Protein 4KW2 (pdb70)

CATH classification: 3.20.20.150

Foldseek 3Di:
DLAAEEAELVQVLVDAVVSLVLRLLLPAEYAYEWQGHHDPVDDGPDIGDLPDDLVVLVVLLVVNVVSRYQDAEYDDAEDDDLVRLLSVLVSCLSNPHQEYEYEYDLVCVVSNLVSCVVSPAYAYEYPVVVLVCQCVSCPPGDLSAHAFEQDDPDDPPPGSLVSCPPVLSRHAEYEAEADWQLDDPDYDDPDSRLLVVLVSCVVSSPHHYYYYHHNCVVDPSVRVSNSVCNVPVVD

Solvent-accessible surface area: 11954 Å² total

Organism: Parabacteroides distasonis (strain ATCC 8503 / DSM 20701 / CIP 104284 / JCM 5825 / NCTC 11152) (NCBI:txid435591)

Sequence (235 aa):
ADDWKVGIQTWTFHNNLTLETLDKTQQLGGYAEAFFFQELGAPFPKETYYLNYDLSDDNCALLRHEFKIRGIKPIAFGVASYGTNEEWDKFFAFAHKIGAHIVTVEPELNQLDYIESSLAKKYDEVAIHNHPASAEVVEKALKGRSPLGVCADIGHWKRVGEDPLKNLQKLSGRIKVAHLKDLTDKEDATWGTGILPVKAFVNELKRRQHFNGLISIEYDDFKSDIQEIRNSLEFLQKCS

InterPro domains:
  IPR013022 Xylose isomerase-like, TIM barrel domain [PF01261] (135-269)
  IPR036237 Xylose isomerase-like superfamily [SSF51658] (25-269)
  IPR050312 IolE/XylA/MocC-like [PTHR12110] (27-267)

Secondary structure (DSSP, 8-state):
--SEEEEEGGGGTTS---HHHHHHHH--EEEEPTT-B--TTSPTT-B-STT--HHHHHHHHHHHHTTT-EEEEEEEE--SSHHHHHHHHHHHHHHT-SEEEE---GGGHHHHHHHHHHH--EEE-----HHHHHHHHHTTS----EEEEE-SS--TT--TTGGGGGGTTTEEEEEE-S------SS---SS-HHHHHHHHHHHTT--SEEEE---TTT--HHHHHHHHHHHHHT-

Radius of gyration: 17.64 Å; Cα contacts (8 Å, |Δi|>4): 403; chains: 1; bounding box: 43×44×40 Å

B-factor: mean 46.6, std 20.17, range [22.03, 139.88]

Nearest PDB structures (foldseek):
  4kw2-assembly1_A  TM=1.004E+00  e=1.513E-48  Parabacteroides distasonis ATCC 8503
  3p6l-assembly1_A  TM=8.562E-01  e=9.127E-21  Parabacteroides distasonis ATCC 8503
  3lmz-assembly1_A-2  TM=7.661E-01  e=1.824E-14  Parabacteroides distasonis ATCC 8503
  3vav-assembly1_I  TM=4.091E-01  e=9.489E-03  Burkholderia thailandensis E264
  3vav-assembly1_C  TM=4.200E-01  e=4.510E-02  Burkholderia thailandensis E264

Structure (mmCIF, N/CA/C/O backbone):
data_4KW2
#
_entry.id   4KW2
#
_cell.length_a   200.095
_cell.length_b   200.095
_cell.length_c   200.095
_cell.angle_alpha   90.000
_cell.angle_beta   90.000
_cell.angle_gamma   90.000
#
_symmetry.space_group_name_H-M   'F 4 3 2'
#
loop_
_entity.id
_entity.type
_entity.pdbx_description
1 polymer 'Uncharacterized protein'
2 non-polymer 'SULFATE ION'
3 non-polymer 1,2-ETHANEDIOL
4 water water
#
loop_
_atom_site.group_PDB
_atom_site.id
_atom_site.type_symbol
_atom_site.label_atom_id
_atom_site.label_alt_id
_atom_site.label_comp_id
_atom_site.label_asym_id
_atom_site.label_entity_id
_atom_site.label_seq_id
_atom_site.pdbx_PDB_ins_code
_atom_site.Cartn_x
_atom_site.Cartn_y
_atom_site.Cartn_z
_atom_site.occupancy
_atom_site.B_iso_or_equiv
_atom_site.auth_seq_id
_atom_site.auth_comp_id
_atom_site.auth_asym_id
_atom_site.auth_atom_id
_atom_site.pdbx_PDB_model_num
ATOM 1 N N . ALA A 1 20 ? 89.930 30.896 43.597 1.00 86.17 26 ALA A N 1
ATOM 2 C CA . ALA A 1 20 ? 91.387 30.566 43.553 1.00 89.44 26 ALA A CA 1
ATOM 3 C C . ALA A 1 20 ? 91.800 29.600 44.673 1.00 83.01 26 ALA A C 1
ATOM 4 O O . ALA A 1 20 ? 91.964 28.405 44.418 1.00 85.88 26 ALA A O 1
ATOM 6 N N . ASP A 1 21 ? 91.945 30.102 45.902 1.00 71.40 27 ASP A N 1
ATOM 7 C CA A ASP A 1 21 ? 92.444 29.261 46.993 0.50 63.59 27 ASP A CA 1
ATOM 8 C CA B ASP A 1 21 ? 92.430 29.299 47.026 0.50 64.10 27 ASP A CA 1
ATOM 9 C C . ASP A 1 21 ? 91.358 28.314 47.508 1.00 58.85 27 ASP A C 1
ATOM 10 O O . ASP A 1 21 ? 91.556 27.101 47.498 1.00 62.17 27 ASP A O 1
ATOM 19 N N . TRP A 1 22 ? 90.216 28.857 47.931 1.00 45.62 28 TRP A N 1
ATOM 20 C CA . TRP A 1 22 ? 89.109 28.053 48.473 1.00 42.26 28 TRP A CA 1
ATOM 21 C C . TRP A 1 22 ? 87.813 28.337 47.722 1.00 40.28 28 TRP A C 1
ATOM 22 O O . TRP A 1 22 ? 87.763 29.243 46.896 1.00 42.99 28 TRP A O 1
ATOM 33 N N . LYS A 1 23 ? 86.768 27.568 48.024 1.00 38.09 29 LYS A N 1
ATOM 34 C CA . LYS A 1 23 ? 85.437 27.800 47.460 1.00 35.34 29 LYS A CA 1
ATOM 35 C C . LYS A 1 23 ? 84.505 28.386 48.511 1.00 34.79 29 LYS A C 1
ATOM 36 O O . LYS A 1 23 ? 84.566 28.010 49.678 1.00 34.76 29 LYS A O 1
ATOM 42 N N . VAL A 1 24 ? 83.635 29.294 48.083 1.00 32.53 30 VAL A N 1
ATOM 43 C CA . VAL A 1 24 ? 82.607 29.851 48.940 1.00 31.69 30 VAL A CA 1
ATOM 44 C C . VAL A 1 24 ? 81.243 29.403 48.423 1.00 31.84 30 VAL A C 1
ATOM 45 O O . VAL A 1 24 ? 80.870 29.707 47.285 1.00 33.92 30 VAL A O 1
ATOM 49 N N . GLY A 1 25 ? 80.509 28.682 49.267 1.00 29.86 31 GLY A N 1
ATOM 50 C CA . GLY A 1 25 ? 79.173 28.212 48.933 1.00 31.32 31 GLY A CA 1
ATOM 51 C C . GLY A 1 25 ? 78.151 28.573 49.989 1.00 32.01 31 GLY A C 1
ATOM 52 O O . GLY A 1 25 ? 78.489 29.063 51.071 1.00 32.44 31 GLY A O 1
ATOM 53 N N . ILE A 1 26 ? 76.889 28.325 49.670 1.00 32.90 32 ILE A N 1
ATOM 54 C CA . ILE A 1 26 ? 75.811 28.559 50.616 1.00 33.79 32 ILE A CA 1
ATOM 55 C C . ILE A 1 26 ? 75.261 27.252 51.180 1.00 31.23 32 ILE A C 1
ATOM 56 O O . ILE A 1 26 ? 75.184 26.248 50.474 1.00 30.15 32 ILE A O 1
ATOM 61 N N . GLN A 1 27 ? 74.890 27.272 52.458 1.00 31.65 33 GLN A N 1
ATOM 62 C CA . GLN A 1 27 ? 74.046 26.220 53.025 1.00 28.61 33 GLN A CA 1
ATOM 63 C C . GLN A 1 27 ? 72.610 26.553 52.672 1.00 26.71 33 GLN A C 1
ATOM 64 O O . GLN A 1 27 ? 72.101 27.610 53.058 1.00 24.89 33 GLN A O 1
ATOM 70 N N . THR A 1 28 ? 71.947 25.661 51.942 1.00 27.60 34 THR A N 1
ATOM 71 C CA . THR A 1 28 ? 70.574 25.925 51.505 1.00 26.71 34 THR A CA 1
ATOM 72 C C . THR A 1 28 ? 69.615 26.038 52.700 1.00 27.64 34 THR A C 1
ATOM 73 O O . THR A 1 28 ? 68.547 26.630 52.581 1.00 29.63 34 THR A O 1
ATOM 77 N N . TRP A 1 29 ? 70.003 25.493 53.852 1.00 27.79 35 TRP A N 1
ATOM 78 C CA . TRP A 1 29 ? 69.233 25.676 55.092 1.00 28.92 35 TRP A CA 1
ATOM 79 C C . TRP A 1 29 ? 68.900 27.151 55.363 1.00 28.55 35 TRP A C 1
ATOM 80 O O . TRP A 1 29 ? 67.862 27.466 55.942 1.00 27.84 35 TRP A O 1
ATOM 91 N N . THR A 1 30 ? 69.791 28.040 54.942 1.00 29.20 36 THR A N 1
ATOM 92 C CA . THR A 1 30 ? 69.568 29.483 55.002 1.00 28.74 36 THR A CA 1
ATOM 93 C C . THR A 1 30 ? 68.170 29.876 54.540 1.00 29.72 36 THR A C 1
ATOM 94 O O . THR A 1 30 ? 67.531 30.747 55.134 1.00 27.87 36 THR A O 1
ATOM 98 N N . PHE A 1 31 ? 67.701 29.226 53.479 1.00 30.76 37 PHE A N 1
ATOM 99 C CA . PHE A 1 31 ? 66.410 29.547 52.871 1.00 29.91 37 PHE A CA 1
ATOM 100 C C . PHE A 1 31 ? 65.461 28.351 52.913 1.00 29.44 37 PHE A C 1
ATOM 101 O O . PHE A 1 31 ? 64.748 28.087 51.942 1.00 29.17 37 PHE A O 1
ATOM 109 N N . HIS A 1 32 ? 65.441 27.635 54.037 1.00 29.70 38 HIS A N 1
ATOM 110 C CA . HIS A 1 32 ? 64.670 26.391 54.132 1.00 30.52 38 HIS A CA 1
ATOM 111 C C . HIS A 1 32 ? 63.162 26.616 54.056 1.00 33.80 38 HIS A C 1
ATOM 112 O O . HIS A 1 32 ? 62.415 25.673 53.784 1.00 36.47 38 HIS A O 1
ATOM 119 N N . ASN A 1 33 ? 62.727 27.858 54.288 1.00 35.61 39 ASN A N 1
ATOM 120 C CA A ASN A 1 33 ? 61.342 28.316 54.134 0.50 35.90 39 ASN A CA 1
ATOM 121 C CA B ASN A 1 33 ? 61.298 28.139 54.117 0.50 36.74 39 ASN A CA 1
ATOM 122 C C . ASN A 1 33 ? 60.933 28.527 52.678 1.00 35.38 39 ASN A C 1
ATOM 123 O O . ASN A 1 33 ? 59.774 28.812 52.381 1.00 36.53 39 ASN A O 1
ATOM 132 N N . LEU A 1 34 ? 61.907 28.448 51.778 1.00 31.25 40 LEU A N 1
ATOM 133 C CA . LEU A 1 34 ? 61.658 28.538 50.345 1.00 29.77 40 LEU A CA 1
ATOM 134 C C . LEU A 1 34 ? 61.834 27.155 49.707 1.00 28.08 40 LEU A C 1
ATOM 135 O O . LEU A 1 34 ? 62.273 26.203 50.360 1.00 27.35 40 LEU A O 1
ATOM 140 N N . THR A 1 35 ? 61.494 27.047 48.429 1.00 27.64 41 THR A N 1
ATOM 141 C CA . THR A 1 35 ? 61.827 25.858 47.656 1.00 27.66 41 THR A CA 1
ATOM 142 C C . THR A 1 35 ? 63.324 25.886 47.335 1.00 28.26 41 THR A C 1
ATOM 143 O O . THR A 1 35 ? 63.967 26.928 47.461 1.00 29.57 41 THR A O 1
ATOM 147 N N . LEU A 1 36 ? 63.877 24.752 46.912 1.00 27.89 42 LEU A N 1
ATOM 148 C CA . LEU A 1 36 ? 65.282 24.703 46.514 1.00 27.68 42 LEU A CA 1
ATOM 149 C C . LEU A 1 36 ? 65.556 25.575 45.286 1.00 29.58 42 LEU A C 1
ATOM 150 O O . LEU A 1 36 ? 66.586 26.244 45.228 1.00 30.43 42 LEU A O 1
ATOM 163 N N . GLU A 1 38 ? 63.957 28.326 44.384 1.00 31.83 44 GLU A N 1
ATOM 164 C CA . GLU A 1 38 ? 63.997 29.699 44.919 1.00 32.60 44 GLU A CA 1
ATOM 165 C C . GLU A 1 38 ? 65.286 29.978 45.700 1.00 31.37 44 GLU A C 1
ATOM 166 O O . GLU A 1 38 ? 65.839 31.073 45.639 1.00 30.51 44 GLU A O 1
ATOM 172 N N . THR A 1 39 ? 65.751 28.979 46.440 1.00 30.08 45 THR A N 1
ATOM 173 C CA . THR A 1 39 ? 67.004 29.080 47.175 1.00 28.60 45 THR A CA 1
ATOM 174 C C . THR A 1 39 ? 68.172 29.311 46.212 1.00 28.07 45 THR A C 1
ATOM 175 O O . THR A 1 39 ? 69.055 30.136 46.482 1.00 26.49 45 THR A O 1
ATOM 179 N N . LEU A 1 40 ? 68.170 28.586 45.095 1.00 28.28 46 LEU A N 1
ATOM 180 C CA . LEU A 1 40 ? 69.216 28.742 44.079 1.00 28.63 46 LEU A CA 1
ATOM 181 C C . LEU A 1 40 ? 69.139 30.105 43.394 1.00 27.83 46 LEU A C 1
ATOM 182 O O . LEU A 1 40 ? 70.172 30.670 43.037 1.00 29.04 46 LEU A O 1
ATOM 187 N N . ASP A 1 41 ? 67.929 30.639 43.229 1.00 27.16 47 ASP A N 1
ATOM 188 C CA . ASP A 1 41 ? 67.762 31.999 42.707 1.00 30.10 47 ASP A CA 1
ATOM 189 C C . ASP A 1 41 ? 68.365 33.035 43.656 1.00 30.49 47 ASP A C 1
ATOM 190 O O . ASP A 1 41 ? 68.984 34.000 43.212 1.00 29.44 47 ASP A O 1
ATOM 195 N N . LYS A 1 42 ? 68.166 32.833 44.957 1.00 31.24 48 LYS A N 1
ATOM 196 C CA . LYS A 1 42 ? 68.763 33.691 45.977 1.00 31.50 48 LYS A CA 1
ATOM 197 C C . LYS A 1 42 ? 70.278 33.571 45.971 1.00 30.88 48 LYS A C 1
ATOM 198 O O . LYS A 1 42 ? 70.983 34.562 46.130 1.00 29.64 48 LYS A O 1
ATOM 204 N N . THR A 1 43 ? 70.765 32.344 45.810 1.00 30.73 49 THR A N 1
ATOM 205 C CA . THR A 1 43 ? 72.193 32.070 45.703 1.00 29.00 49 THR A CA 1
ATOM 206 C C . THR A 1 43 ? 72.818 32.831 44.519 1.00 30.80 49 THR A C 1
ATOM 207 O O . THR A 1 43 ? 73.940 33.330 44.622 1.00 33.13 49 THR A O 1
ATOM 211 N N . GLN A 1 44 ? 72.080 32.945 43.414 1.00 32.22 50 GLN A N 1
ATOM 212 C CA . GLN A 1 44 ? 72.518 33.756 42.270 1.00 33.39 50 GLN A CA 1
ATOM 213 C C . GLN A 1 44 ? 72.596 35.235 42.628 1.00 33.01 50 GLN A C 1
ATOM 214 O O . GLN A 1 44 ? 73.551 35.915 42.261 1.00 32.28 50 GLN A O 1
ATOM 220 N N . GLN A 1 45 ? 71.588 35.729 43.341 1.00 32.48 51 GLN A N 1
ATOM 221 C CA . GLN A 1 45 ? 71.568 37.134 43.765 1.00 33.27 51 GLN A CA 1
ATOM 222 C C . GLN A 1 45 ? 72.703 37.443 44.743 1.00 30.83 51 GLN A C 1
ATOM 223 O O . GLN A 1 45 ? 73.229 38.552 44.758 1.00 29.69 51 GLN A O 1
ATOM 229 N N . LEU A 1 46 ? 73.078 36.455 45.549 1.00 28.99 52 LEU A N 1
ATOM 230 C CA . LEU A 1 46 ? 74.220 36.588 46.448 1.00 31.51 52 LEU A CA 1
ATOM 231 C C . LEU A 1 46 ? 75.556 36.561 45.711 1.00 32.16 52 LEU A C 1
ATOM 232 O O . LEU A 1 46 ? 76.539 37.110 46.197 1.00 33.31 52 LEU A O 1
ATOM 237 N N . GLY A 1 47 ? 75.589 35.904 44.554 1.00 34.11 53 GLY A N 1
ATOM 238 C CA . GLY A 1 47 ? 76.804 35.799 43.750 1.00 32.70 53 GLY A CA 1
ATOM 239 C C . GLY A 1 47 ? 77.715 34.672 44.204 1.00 32.68 53 GLY A C 1
ATOM 240 O O . GLY A 1 47 ? 78.924 34.862 44.312 1.00 32.93 53 GLY A O 1
ATOM 249 N N . GLY A 1 49 ? 78.767 30.379 43.690 1.00 32.86 55 GLY A N 1
ATOM 250 C CA . GLY A 1 49 ? 78.775 29.328 42.670 1.00 32.23 55 GLY A CA 1
ATOM 251 C C . GLY A 1 49 ? 78.729 27.907 43.201 1.00 32.83 55 GLY A C 1
ATOM 252 O O . GLY A 1 49 ? 78.987 26.960 42.452 1.00 35.48 55 GLY A O 1
ATOM 253 N N . TYR A 1 50 ? 78.396 27.750 44.481 1.00 32.09 56 TYR A N 1
ATOM 254 C CA . TYR A 1 50 ? 78.400 26.436 45.140 1.00 31.71 56 TYR A CA 1
ATOM 255 C C . TYR A 1 50 ? 77.284 26.335 46.172 1.00 31.17 56 TYR A C 1
ATOM 256 O O . TYR A 1 50 ? 76.855 27.343 46.729 1.00 30.52 56 TYR A O 1
ATOM 265 N N . ALA A 1 51 ? 76.818 25.117 46.429 1.00 29.40 57 ALA A N 1
ATOM 266 C CA . ALA A 1 51 ? 75.769 24.904 47.420 1.00 28.44 57 ALA A CA 1
ATOM 267 C C . ALA A 1 51 ? 75.979 23.619 48.220 1.00 28.33 57 ALA A C 1
ATOM 268 O O . ALA A 1 51 ? 76.451 22.619 47.691 1.00 30.62 57 ALA A O 1
ATOM 270 N N . GLU A 1 52 ? 75.662 23.683 49.511 1.00 29.23 58 GLU A N 1
ATOM 271 C CA . GLU A 1 52 ? 75.564 22.506 50.371 1.00 30.27 58 GLU A CA 1
ATOM 272 C C . GLU A 1 52 ? 74.088 22.336 50.712 1.00 30.22 58 GLU A C 1
ATOM 273 O O . GLU A 1 52 ? 73.530 23.120 51.487 1.00 31.07 58 GLU A O 1
ATOM 279 N N . ALA A 1 53 ? 73.455 21.321 50.130 1.00 29.30 59 ALA A N 1
ATOM 280 C CA . ALA A 1 53 ? 72.009 21.182 50.235 1.00 28.27 59 ALA A CA 1
ATOM 281 C C . ALA A 1 53 ? 71.575 20.169 51.297 1.00 27.43 59 ALA A C 1
ATOM 282 O O . ALA A 1 53 ? 72.128 19.071 51.399 1.00 27.86 59 ALA A O 1
ATOM 284 N N . PHE A 1 54 ? 70.576 20.566 52.080 1.00 26.22 60 PHE A N 1
ATOM 285 C CA . PHE A 1 54 ? 69.949 19.704 53.066 1.00 26.62 60 PHE A CA 1
ATOM 286 C C . PHE A 1 54 ? 68.721 19.041 52.441 1.00 29.44 60 PHE A C 1
ATOM 287 O O . PHE A 1 54 ? 68.026 19.642 51.606 1.00 29.41 60 PHE A O 1
ATOM 295 N N . PHE A 1 55 ? 68.442 17.816 52.874 1.00 29.17 61 PHE A N 1
ATOM 296 C CA . PHE A 1 55 ? 67.344 17.019 52.336 1.00 26.99 61 PHE A CA 1
ATOM 297 C C . PHE A 1 55 ? 65.985 17.432 52.899 1.00 26.43 61 PHE A C 1
ATOM 298 O O . PHE A 1 55 ? 65.885 18.037 53.975 1.00 23.58 61 PHE A O 1
ATOM 306 N N . PHE A 1 56 ? 64.956 17.069 52.136 1.00 27.48 62 PHE A N 1
ATOM 307 C CA . PHE A 1 56 ? 63.534 17.275 52.443 1.00 27.93 62 PHE A CA 1
ATOM 308 C C . PHE A 1 56 ? 63.021 18.685 52.173 1.00 29.51 62 PHE A C 1
ATOM 309 O O . PHE A 1 56 ? 61.878 18.999 52.495 1.00 31.38 62 PHE A O 1
ATOM 317 N N . GLN A 1 57 ? 63.841 19.514 51.533 1.00 28.74 63 GLN A N 1
ATOM 318 C CA . GLN A 1 57 ? 63.359 20.784 51.004 1.00 29.05 63 GLN A CA 1
ATOM 319 C C . GLN A 1 57 ? 62.537 20.523 49.745 1.00 28.90 63 GLN A C 1
ATOM 320 O O . GLN A 1 57 ? 62.966 19.771 48.862 1.00 27.80 63 GLN A O 1
ATOM 326 N N . GLU A 1 58 ? 61.369 21.154 49.663 1.00 28.10 64 GLU A N 1
ATOM 327 C CA . GLU A 1 58 ? 60.572 21.145 48.445 1.00 31.00 64 GLU A CA 1
ATOM 328 C C . GLU A 1 58 ? 61.435 21.661 47.293 1.00 29.11 64 GLU A C 1
ATOM 329 O O . GLU A 1 58 ? 62.126 22.671 47.423 1.00 28.09 64 GLU A O 1
ATOM 335 N N . LEU A 1 59 ? 61.407 20.958 46.169 1.00 29.34 65 LEU A N 1
ATOM 336 C CA . LEU A 1 59 ? 62.248 21.332 45.034 1.00 29.13 65 LEU A CA 1
ATOM 337 C C . LEU A 1 59 ? 61.705 22.584 44.353 1.00 28.76 65 LEU A C 1
ATOM 338 O O . LEU A 1 59 ? 62.435 23.548 44.173 1.00 29.08 65 LEU A O 1
ATOM 343 N N . GLY A 1 60 ? 60.418 22.572 44.004 1.00 29.24 66 GLY A N 1
ATOM 344 C CA . GLY A 1 60 ? 59.789 23.694 43.308 1.00 29.26 66 GLY A CA 1
ATOM 345 C C . GLY A 1 60 ? 59.857 23.533 41.797 1.00 30.24 66 GLY A C 1
ATOM 346 O O . GLY A 1 60 ? 60.584 22.680 41.292 1.00 30.41 66 GLY A O 1
ATOM 347 N N . ALA A 1 61 ? 59.092 24.347 41.075 1.00 30.76 67 ALA A N 1
ATOM 348 C CA . ALA A 1 61 ? 59.054 24.270 39.611 1.00 32.67 67 ALA A CA 1
ATOM 349 C C . ALA A 1 61 ? 60.465 24.472 39.053 1.00 32.84 67 ALA A C 1
ATOM 350 O O . ALA A 1 61 ? 61.190 25.344 39.526 1.00 31.51 67 ALA A O 1
ATOM 352 N N . PRO A 1 62 ? 60.853 23.696 38.025 1.00 32.62 68 PRO A N 1
ATOM 353 C CA . PRO A 1 62 ? 60.062 22.827 37.151 1.00 32.72 68 PRO A CA 1
ATOM 354 C C . PRO A 1 62 ? 59.637 21.478 37.720 1.00 32.61 68 PRO A C 1
ATOM 355 O O . PRO A 1 62 ? 58.903 20.749 37.054 1.00 31.80 68 PRO A O 1
ATOM 359 N N . PHE A 1 63 ? 60.085 21.132 38.923 1.00 32.78 69 PHE A N 1
ATOM 360 C CA . PHE A 1 63 ? 59.662 19.871 39.533 1.00 31.54 69 PHE A CA 1
ATOM 361 C C . PHE A 1 63 ? 58.211 19.976 39.942 1.00 31.15 69 PHE A C 1
ATOM 362 O O . PHE A 1 63 ? 57.734 21.071 40.241 1.00 33.77 69 PHE A O 1
ATOM 370 N N . PRO A 1 64 ? 57.496 18.847 39.938 1.00 31.34 70 PRO A N 1
ATOM 371 C CA . PRO A 1 64 ? 56.099 18.896 40.344 1.00 33.81 70 PRO A CA 1
ATOM 372 C C . PRO A 1 64 ? 55.957 19.136 41.840 1.00 34.31 70 PRO A C 1
ATOM 373 O O . PRO A 1 64 ? 56.896 18.894 42.606 1.00 34.75 70 PRO A O 1
ATOM 377 N N . LYS A 1 65 ? 54.790 19.625 42.235 1.00 34.20 71 LYS A N 1
ATOM 378 C CA . LYS A 1 65 ? 54.515 19.962 43.627 1.00 37.24 71 LYS A CA 1
ATOM 379 C C . LYS A 1 65 ? 54.602 18.718 44.517 1.00 36.55 71 LYS A C 1
ATOM 380 O O . LYS A 1 65 ? 54.273 17.614 44.081 1.00 33.59 71 LYS A O 1
ATOM 386 N N . GLU A 1 66 ? 55.059 18.924 45.753 1.00 38.44 72 GLU A N 1
ATOM 387 C CA . GLU A 1 66 ? 55.289 17.857 46.747 1.00 42.41 72 GLU A CA 1
ATOM 388 C C . GLU A 1 66 ? 56.502 16.962 46.452 1.00 38.89 72 GLU A C 1
ATOM 389 O O . GLU A 1 66 ? 56.675 15.939 47.099 1.00 43.98 72 GLU A O 1
ATOM 395 N N . THR A 1 67 ? 57.340 17.326 45.490 1.00 37.80 73 THR A N 1
ATOM 396 C CA . THR A 1 67 ? 58.574 16.579 45.273 1.00 37.86 73 THR A CA 1
ATOM 397 C C . THR A 1 67 ? 59.664 17.255 46.091 1.00 34.30 73 THR A C 1
ATOM 398 O O . THR A 1 67 ? 59.891 18.452 45.930 1.00 35.64 73 THR A O 1
ATOM 402 N N . TYR A 1 68 ? 60.319 16.489 46.967 1.00 31.82 74 TYR A N 1
ATOM 403 C CA A TYR A 1 68 ? 61.341 17.045 47.855 0.60 31.38 74 TYR A CA 1
ATOM 404 C CA B TYR A 1 68 ? 61.329 17.015 47.890 0.40 31.28 74 TYR A CA 1
ATOM 405 C C . TYR A 1 68 ? 62.715 16.431 47.602 1.00 28.95 74 TYR A C 1
ATOM 406 O O . TYR A 1 68 ? 62.837 15.387 46.965 1.00 28.25 74 TYR A O 1
ATOM 423 N N . LEU A 1 69 ? 63.756 17.099 48.092 1.00 28.59 75 LEU A N 1
ATOM 424 C CA . LEU A 1 69 ? 65.120 16.619 47.908 1.00 26.92 75 LEU A CA 1
ATOM 425 C C . LEU A 1 69 ? 65.362 15.420 48.816 1.00 29.18 75 LEU A C 1
ATOM 426 O O . LEU A 1 69 ? 65.249 15.518 50.038 1.00 29.69 75 LEU A O 1
ATOM 431 N N . ASN A 1 70 ? 65.680 14.284 48.210 1.00 28.60 76 ASN A N 1
ATOM 432 C CA . ASN A 1 70 ? 66.009 13.086 48.954 1.00 27.19 76 ASN A CA 1
ATOM 433 C C . ASN A 1 70 ? 66.652 12.126 47.983 1.00 28.52 76 ASN A C 1
ATOM 434 O O . ASN A 1 70 ? 66.565 12.322 46.771 1.00 26.71 76 ASN A O 1
ATOM 439 N N . TYR A 1 71 ? 67.291 11.087 48.506 1.00 29.90 77 TYR A N 1
ATOM 440 C CA . TYR A 1 71 ? 68.067 10.182 47.671 1.00 32.43 77 TYR A CA 1
ATOM 441 C C . TYR A 1 71 ? 67.221 9.240 46.805 1.00 34.88 77 TYR A C 1
ATOM 442 O O . TYR A 1 71 ? 67.769 8.457 46.033 1.00 33.00 77 TYR A O 1
ATOM 451 N N . ASP A 1 72 ? 65.898 9.336 46.921 1.00 34.90 78 ASP A N 1
ATOM 452 C CA . ASP A 1 72 ? 64.972 8.505 46.149 1.00 35.98 78 ASP A CA 1
ATOM 453 C C . ASP A 1 72 ? 64.520 9.145 44.826 1.00 38.85 78 ASP A C 1
ATOM 454 O O . ASP A 1 72 ? 63.647 8.601 44.149 1.00 39.60 78 ASP A O 1
ATOM 459 N N . LEU A 1 73 ? 65.088 10.291 44.455 1.00 36.94 79 LEU A N 1
ATOM 460 C CA . LEU A 1 73 ? 64.694 10.957 43.208 1.00 39.89 79 LEU A CA 1
ATOM 461 C C . LEU A 1 73 ? 64.950 10.077 41.984 1.00 38.21 79 LEU A C 1
ATOM 462 O O . LEU A 1 73 ? 66.008 9.466 41.865 1.00 38.62 79 LEU A O 1
ATOM 467 N N . SER A 1 74 ? 63.986 10.038 41.069 1.00 37.26 80 SER A N 1
ATOM 468 C CA . SER A 1 74 ? 64.130 9.290 39.821 1.00 39.17 80 SER A CA 1
ATOM 469 C C . SER A 1 74 ? 65.313 9.793 39.001 1.00 40.52 80 SER A C 1
ATOM 470 O O . SER A 1 74 ? 65.770 10.920 39.177 1.00 41.35 80 SER A O 1
ATOM 473 N N . ASP A 1 75 ? 65.790 8.955 38.089 1.00 45.00 81 ASP A N 1
ATOM 474 C CA . ASP A 1 75 ? 66.881 9.337 37.197 1.00 46.40 81 ASP A CA 1
ATOM 475 C C . ASP A 1 75 ? 66.530 10.592 36.399 1.00 44.14 81 ASP A C 1
ATOM 476 O O . ASP A 1 75 ? 67.373 11.464 36.213 1.00 45.44 81 ASP A O 1
ATOM 481 N N . ASP A 1 76 ? 65.287 10.675 35.934 1.00 44.45 82 ASP A N 1
ATOM 482 C CA . ASP A 1 76 ? 64.792 11.862 35.233 1.00 43.66 82 ASP A CA 1
ATOM 483 C C . ASP A 1 76 ? 64.896 13.111 36.096 1.00 42.22 82 ASP A C 1
ATOM 484 O O . ASP A 1 76 ? 65.384 14.143 35.641 1.00 43.04 82 ASP A O 1
ATOM 489 N N . ASN A 1 77 ? 64.428 13.011 37.337 1.00 40.78 83 ASN A N 1
ATOM 490 C CA . ASN A 1 77 ? 64.491 14.127 38.276 1.00 40.14 83 ASN A CA 1
ATOM 491 C C . ASN A 1 77 ? 65.916 14.470 38.704 1.00 38.40 83 ASN A C 1
ATOM 492 O O . ASN A 1 77 ? 66.225 15.643 38.928 1.00 35.35 83 ASN A O 1
ATOM 497 N N . CYS A 1 78 ? 66.770 13.454 38.821 1.00 36.77 84 CYS A N 1
ATOM 498 C CA . CYS A 1 78 ? 68.203 13.676 39.055 1.00 37.51 84 CYS A CA 1
ATOM 499 C C . CYS A 1 78 ? 68.849 14.448 37.910 1.00 36.29 84 CYS A C 1
ATOM 500 O O . CYS A 1 78 ? 69.657 15.345 38.140 1.00 38.91 84 CYS A O 1
ATOM 503 N N . ALA A 1 79 ? 68.490 14.101 36.677 1.00 35.74 85 ALA A N 1
ATOM 504 C CA . ALA A 1 79 ? 69.027 14.794 35.508 1.00 36.04 85 ALA A CA 1
ATOM 505 C C . ALA A 1 79 ? 68.507 16.226 35.449 1.00 34.99 85 ALA A C 1
ATOM 506 O O . ALA A 1 79 ? 69.242 17.150 35.100 1.00 35.24 85 ALA A O 1
ATOM 508 N N . LEU A 1 80 ? 67.239 16.410 35.803 1.00 34.59 86 LEU A N 1
ATOM 509 C CA . LEU A 1 80 ? 66.656 17.744 35.842 1.00 35.95 86 LEU A CA 1
ATOM 510 C C . LEU A 1 80 ? 67.301 18.594 36.941 1.00 35.04 86 LEU A C 1
ATOM 511 O O . LEU A 1 80 ? 67.572 19.779 36.738 1.00 34.86 86 LEU A O 1
ATOM 516 N N . LEU A 1 81 ? 67.572 17.986 38.090 1.00 32.25 87 LEU A N 1
ATOM 517 C CA . LEU A 1 81 ? 68.221 18.705 39.186 1.00 32.78 87 LEU A CA 1
ATOM 518 C C . LEU A 1 81 ? 69.619 19.174 38.771 1.00 32.83 87 LEU A C 1
ATOM 519 O O . LEU A 1 81 ? 69.990 20.317 39.023 1.00 31.20 87 LEU A O 1
ATOM 524 N N . ARG A 1 82 ? 70.381 18.298 38.118 1.00 33.91 88 ARG A N 1
ATOM 525 C CA . ARG A 1 82 ? 71.697 18.675 37.603 1.00 35.54 88 ARG A CA 1
ATOM 526 C C . ARG A 1 82 ? 71.600 19.855 36.634 1.00 35.58 88 ARG A C 1
ATOM 527 O O . ARG A 1 82 ? 72.374 20.810 36.729 1.00 36.70 88 ARG A O 1
ATOM 535 N N . HIS A 1 83 ? 70.637 19.791 35.721 1.00 35.01 89 HIS A N 1
ATOM 536 C CA . HIS A 1 83 ? 70.423 20.855 34.742 1.00 35.51 89 HIS A CA 1
ATOM 537 C C . HIS A 1 83 ? 70.085 22.195 35.402 1.00 35.33 89 HIS A C 1
ATOM 538 O O . HIS A 1 83 ? 70.589 23.240 34.989 1.00 33.26 89 HIS A O 1
ATOM 545 N N . GLU A 1 84 ? 69.229 22.151 36.423 1.00 34.91 90 GLU A N 1
ATOM 546 C CA . GLU A 1 84 ? 68.779 23.348 37.130 1.00 32.73 90 GLU A CA 1
ATOM 547 C C . GLU A 1 84 ? 69.914 24.053 37.887 1.00 32.34 90 GLU A C 1
ATOM 548 O O . GLU A 1 84 ? 69.967 25.280 37.934 1.00 31.30 90 GLU A O 1
ATOM 554 N N . PHE A 1 85 ? 70.813 23.278 38.484 1.00 32.47 91 PHE A N 1
ATOM 555 C CA . PHE A 1 85 ? 72.043 23.840 39.046 1.00 32.02 91 PHE A CA 1
ATOM 556 C C . PHE A 1 85 ? 72.913 24.462 37.949 1.00 32.45 91 PHE A C 1
ATOM 557 O O . PHE A 1 85 ? 73.355 25.603 38.062 1.00 31.14 91 PHE A O 1
ATOM 565 N N . LYS A 1 86 ? 73.132 23.708 36.878 1.00 33.39 92 LYS A N 1
ATOM 566 C CA . LYS A 1 86 ? 74.066 24.112 35.829 1.00 35.81 92 LYS A CA 1
ATOM 567 C C . LYS A 1 86 ? 73.674 25.431 35.159 1.00 36.22 92 LYS A C 1
ATOM 568 O O . LYS A 1 86 ? 74.522 26.299 34.985 1.00 33.01 92 LYS A O 1
ATOM 574 N N . ILE A 1 87 ? 72.403 25.579 34.779 1.00 35.71 93 ILE A N 1
ATOM 575 C CA . ILE A 1 87 ? 71.950 26.807 34.117 1.00 34.59 93 ILE A CA 1
ATOM 576 C C . ILE A 1 87 ? 71.995 28.043 35.015 1.00 35.26 93 ILE A C 1
ATOM 577 O O . ILE A 1 87 ? 71.865 29.159 34.518 1.00 37.58 93 ILE A O 1
ATOM 582 N N . ARG A 1 88 ? 72.165 27.855 36.325 1.00 35.50 94 ARG A N 1
ATOM 583 C CA . ARG A 1 88 ? 72.334 28.982 37.251 1.00 34.98 94 ARG A CA 1
ATOM 584 C C . ARG A 1 88 ? 73.792 29.273 37.601 1.00 35.28 94 ARG A C 1
ATOM 585 O O . ARG A 1 88 ? 74.074 30.227 38.329 1.00 34.94 94 ARG A O 1
ATOM 593 N N . GLY A 1 89 ? 74.711 28.458 37.088 1.00 35.71 95 GLY A N 1
ATOM 594 C CA . GLY A 1 89 ? 76.134 28.619 37.366 1.00 33.34 95 GLY A CA 1
ATOM 595 C C . GLY A 1 89 ? 76.491 28.289 38.802 1.00 33.54 95 GLY A C 1
ATOM 596 O O . GLY A 1 89 ? 77.384 28.910 39.377 1.00 35.09 95 GLY A O 1
ATOM 597 N N . ILE A 1 90 ? 75.792 27.307 39.372 1.00 31.98 96 ILE A N 1
ATOM 598 C CA . ILE A 1 90 ? 76.003 26.864 40.750 1.00 31.19 96 ILE A CA 1
ATOM 599 C C . ILE A 1 90 ? 76.289 25.366 40.743 1.00 31.68 96 ILE A C 1
ATOM 600 O O . ILE A 1 90 ? 75.533 24.610 40.149 1.00 33.06 96 ILE A O 1
ATOM 605 N N . LYS A 1 91 ? 77.362 24.940 41.405 1.00 32.71 97 LYS A N 1
ATOM 606 C CA . LYS A 1 91 ? 77.706 23.514 41.484 1.00 34.37 97 LYS A CA 1
ATOM 607 C C . LYS A 1 91 ? 77.051 22.902 42.718 1.00 32.84 97 LYS A C 1
ATOM 608 O O . LYS A 1 91 ? 77.131 23.483 43.802 1.00 31.24 97 LYS A O 1
ATOM 614 N N . PRO A 1 92 ? 76.407 21.726 42.571 1.00 32.66 98 PRO A N 1
ATOM 615 C CA . PRO A 1 92 ? 75.836 21.046 43.731 1.00 31.79 98 PRO A CA 1
ATOM 616 C C . PRO A 1 92 ? 76.934 20.282 44.450 1.00 31.68 98 PRO A C 1
ATOM 617 O O . PRO A 1 92 ? 76.912 19.059 44.499 1.00 33.15 98 PRO A O 1
ATOM 621 N N . ILE A 1 93 ? 77.882 21.026 45.005 1.00 31.83 99 ILE A N 1
ATOM 622 C CA . ILE A 1 93 ? 79.160 20.483 45.462 1.00 33.26 99 ILE A CA 1
ATOM 623 C C . ILE A 1 93 ? 79.019 19.575 46.684 1.00 32.49 99 ILE A C 1
ATOM 624 O O . ILE A 1 93 ? 79.769 18.609 46.826 1.00 32.03 99 ILE A O 1
ATOM 629 N N . ALA A 1 94 ? 78.060 19.874 47.556 1.00 28.81 100 ALA A N 1
ATOM 630 C CA . ALA A 1 94 ? 77.917 19.118 48.789 1.00 28.56 100 ALA A CA 1
ATOM 631 C C . ALA A 1 94 ? 76.469 18.829 49.139 1.00 28.16 100 ALA A C 1
ATOM 632 O O . ALA A 1 94 ? 75.564 19.565 48.759 1.00 26.86 100 ALA A O 1
ATOM 634 N N . PHE A 1 95 ? 76.277 17.734 49.863 1.00 28.81 101 PHE A N 1
ATOM 635 C CA . PHE A 1 95 ? 75.033 17.452 50.541 1.00 30.67 101 PHE A CA 1
ATOM 636 C C . PHE A 1 95 ? 75.346 17.126 51.992 1.00 30.01 101 PHE A C 1
ATOM 637 O O . PHE A 1 95 ? 76.364 16.509 52.288 1.00 31.14 101 PHE A O 1
ATOM 645 N N . GLY A 1 96 ? 74.459 17.540 52.885 1.00 28.86 102 GLY A N 1
ATOM 646 C CA . GLY A 1 96 ? 74.599 17.252 54.301 1.00 29.73 102 GLY A CA 1
ATOM 647 C C . GLY A 1 96 ? 73.830 18.284 55.095 1.00 29.89 102 GLY A C 1
ATOM 648 O O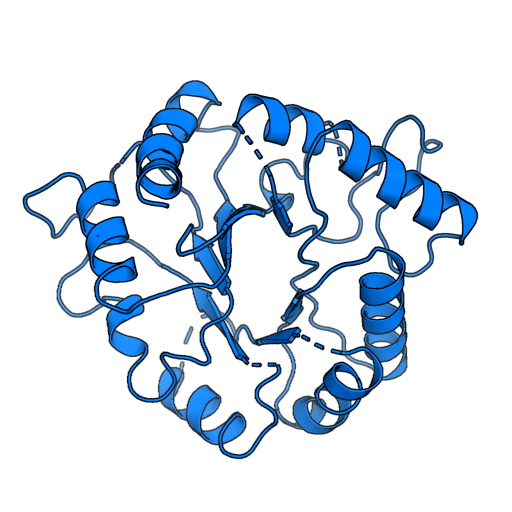 . GLY A 1 96 ? 73.309 19.230 54.503 1.00 28.83 102 GLY A O 1
ATOM 649 N N . VAL A 1 97 ? 73.754 18.128 56.421 1.00 28.25 103 VAL A N 1
ATOM 650 C CA . VAL A 1 97 ? 74.507 17.108 57.157 1.00 28.34 103 VAL A CA 1
ATOM 651 C C . VAL A 1 97 ? 73.689 15.823 57.349 1.00 28.58 103 VAL A C 1
ATOM 652 O O . VAL A 1 97 ? 72.592 15.840 57.912 1.00 25.40 103 VAL A O 1
ATOM 656 N N . ALA A 1 98 ? 74.247 14.705 56.906 1.00 28.71 104 ALA A N 1
ATOM 657 C CA . ALA A 1 98 ? 73.583 13.420 57.048 1.00 29.79 104 ALA A CA 1
ATOM 658 C C . ALA A 1 98 ? 74.066 12.709 58.311 1.00 31.42 104 ALA A C 1
ATOM 659 O O . ALA A 1 98 ? 75.261 12.656 58.590 1.00 30.38 104 ALA A O 1
ATOM 661 N N . SER A 1 99 ? 73.119 12.170 59.069 1.00 34.16 105 SER A N 1
ATOM 662 C CA . SER A 1 99 ? 73.412 11.494 60.324 1.00 34.27 105 SER A CA 1
ATOM 663 C C . SER A 1 99 ? 72.567 10.227 60.403 1.00 33.02 105 SER A C 1
ATOM 664 O O . SER A 1 99 ? 71.816 10.021 61.356 1.00 35.95 105 SER A O 1
ATOM 667 N N . TYR A 1 100 ? 72.709 9.382 59.387 1.00 30.84 106 TYR A N 1
ATOM 668 C CA . TYR A 1 100 ? 71.885 8.181 59.246 1.00 31.93 106 TYR A CA 1
ATOM 669 C C . TYR A 1 100 ? 72.265 7.079 60.220 1.00 33.68 106 TYR A C 1
ATOM 670 O O . TYR A 1 100 ? 73.396 7.020 60.712 1.00 36.53 106 TYR A O 1
ATOM 679 N N . GLY A 1 101 ? 71.313 6.182 60.454 1.00 34.45 107 GLY A N 1
ATOM 680 C CA . GLY A 1 101 ? 71.480 5.089 61.401 1.00 35.15 107 GLY A CA 1
ATOM 681 C C . GLY A 1 101 ? 71.637 3.714 60.782 1.00 36.27 107 GLY A C 1
ATOM 682 O O . GLY A 1 101 ? 71.897 2.755 61.501 1.00 41.56 107 GLY A O 1
ATOM 683 N N . THR A 1 102 ? 71.477 3.593 59.465 1.00 35.91 108 THR A N 1
ATOM 684 C CA . THR A 1 102 ? 71.608 2.287 58.802 1.00 36.31 108 THR A CA 1
ATOM 685 C C . THR A 1 102 ? 72.554 2.340 57.610 1.00 37.45 108 THR A C 1
ATOM 686 O O . THR A 1 102 ? 72.758 3.393 57.012 1.00 36.69 108 THR A O 1
ATOM 690 N N . ASN A 1 103 ? 73.107 1.184 57.260 1.00 37.85 109 ASN A N 1
ATOM 691 C CA . ASN A 1 103 ? 73.990 1.073 56.105 1.00 38.15 109 ASN A CA 1
ATOM 692 C C . ASN A 1 103 ? 73.270 1.323 54.785 1.00 37.62 109 ASN A C 1
ATOM 693 O O . ASN A 1 103 ? 73.844 1.901 53.861 1.00 37.11 109 ASN A O 1
ATOM 698 N N . GLU A 1 104 ? 72.020 0.878 54.699 1.00 35.96 110 GLU A N 1
ATOM 699 C CA . GLU A 1 104 ? 71.204 1.094 53.507 1.00 37.41 110 GLU A CA 1
ATOM 700 C C . GLU A 1 104 ? 71.072 2.589 53.208 1.00 35.76 110 GLU A C 1
ATOM 701 O O . GLU A 1 104 ? 71.266 3.016 52.073 1.00 35.60 110 GLU A O 1
ATOM 707 N N . GLU A 1 105 ? 70.752 3.373 54.234 1.00 35.31 111 GLU A N 1
ATOM 708 C CA . GLU A 1 105 ? 70.630 4.824 54.088 1.00 35.79 111 GLU A CA 1
ATOM 709 C C . GLU A 1 105 ? 71.936 5.466 53.616 1.00 35.21 111 GLU A C 1
ATOM 710 O O . GLU A 1 105 ? 71.936 6.279 52.692 1.00 34.17 111 GLU A O 1
ATOM 716 N N . TRP A 1 106 ? 73.046 5.096 54.245 1.00 36.33 112 TRP A N 1
ATOM 717 C CA . TRP A 1 106 ? 74.342 5.636 53.849 1.00 36.47 112 TRP A CA 1
ATOM 718 C C . TRP A 1 106 ? 74.603 5.319 52.391 1.00 37.64 112 TRP A C 1
ATOM 719 O O . TRP A 1 106 ? 74.946 6.206 51.615 1.00 36.33 112 TRP A O 1
ATOM 730 N N . ASP A 1 107 ? 74.409 4.055 52.023 1.00 40.34 113 ASP A N 1
ATOM 731 C CA . ASP A 1 107 ? 74.637 3.604 50.652 1.00 42.30 113 ASP A CA 1
ATOM 732 C C . ASP A 1 107 ? 73.834 4.432 49.653 1.00 38.81 113 ASP A C 1
ATOM 733 O O . ASP A 1 107 ? 74.385 4.939 48.675 1.00 41.43 113 ASP A O 1
ATOM 738 N N . LYS A 1 108 ? 72.538 4.579 49.913 1.00 36.33 114 LYS A N 1
ATOM 739 C CA . LYS A 1 108 ? 71.655 5.356 49.037 1.00 36.67 114 LYS A CA 1
ATOM 740 C C . LYS A 1 108 ? 72.056 6.835 48.958 1.00 33.79 114 LYS A C 1
ATOM 741 O O . LYS A 1 108 ? 71.972 7.449 47.896 1.00 33.16 114 LYS A O 1
ATOM 747 N N . PHE A 1 109 ? 72.490 7.390 50.086 1.00 31.54 115 PHE A N 1
ATOM 748 C CA . PHE A 1 109 ? 72.924 8.786 50.172 1.00 30.57 115 PHE A CA 1
ATOM 749 C C . PHE A 1 109 ? 74.180 9.056 49.327 1.00 33.41 115 PHE A C 1
ATOM 750 O O . PHE A 1 109 ? 74.221 10.027 48.561 1.00 32.76 115 PHE A O 1
ATOM 758 N N . PHE A 1 110 ? 75.186 8.192 49.458 1.00 32.91 116 PHE A N 1
ATOM 759 C CA . PHE A 1 110 ? 76.413 8.305 48.663 1.00 33.26 116 PHE A CA 1
ATOM 760 C C . PHE A 1 110 ? 76.167 8.079 47.172 1.00 36.29 116 PHE A C 1
ATOM 761 O O . PHE A 1 110 ? 76.772 8.746 46.337 1.00 35.03 116 PHE A O 1
ATOM 769 N N . ALA A 1 111 ? 75.299 7.126 46.839 1.00 38.90 117 ALA A N 1
ATOM 770 C CA . ALA A 1 111 ? 74.929 6.882 45.441 1.00 37.98 117 ALA A CA 1
ATOM 771 C C . ALA A 1 111 ? 74.265 8.117 44.842 1.00 35.58 117 ALA A C 1
ATOM 772 O O . ALA A 1 111 ? 74.568 8.509 43.719 1.00 34.13 117 ALA A O 1
ATOM 774 N N . PHE A 1 112 ? 73.361 8.724 45.604 1.00 34.58 118 PHE A N 1
ATOM 775 C CA . PHE A 1 112 ? 72.659 9.929 45.170 1.00 33.16 118 PHE A CA 1
ATOM 776 C C . PHE A 1 112 ? 73.613 11.110 44.983 1.00 33.17 118 PHE A C 1
ATOM 777 O O . PHE A 1 112 ? 73.581 11.779 43.957 1.00 33.25 118 PHE A O 1
ATOM 785 N N . ALA A 1 113 ? 74.454 11.361 45.981 1.00 33.82 119 ALA A N 1
ATOM 786 C CA . ALA A 1 113 ? 75.469 12.408 45.887 1.00 33.86 119 ALA A CA 1
ATOM 787 C C . ALA A 1 113 ? 76.289 12.267 44.607 1.00 34.46 119 ALA A C 1
ATOM 788 O O . ALA A 1 113 ? 76.512 13.244 43.892 1.00 35.83 119 ALA A O 1
ATOM 790 N N . HIS A 1 114 ? 76.733 11.049 44.327 1.00 36.59 120 HIS A N 1
ATOM 791 C CA . HIS A 1 114 ? 77.510 10.760 43.125 1.00 40.12 120 HIS A CA 1
ATOM 792 C C . HIS A 1 114 ? 76.693 11.008 41.860 1.00 41.13 120 HIS A C 1
ATOM 793 O O . HIS A 1 114 ? 77.184 11.591 40.899 1.00 40.43 120 HIS A O 1
ATOM 800 N N . LYS A 1 115 ? 75.442 10.567 41.872 1.00 40.85 121 LYS A N 1
ATOM 801 C CA . LYS A 1 115 ? 74.562 10.713 40.720 1.00 42.83 121 LYS A CA 1
ATOM 802 C C . LYS A 1 115 ? 74.309 12.188 40.381 1.00 41.00 121 LYS A C 1
ATOM 803 O O . LYS A 1 115 ? 74.250 12.556 39.212 1.00 44.41 121 LYS A O 1
ATOM 809 N N . ILE A 1 116 ? 74.168 13.029 41.398 1.00 38.99 122 ILE A N 1
ATOM 810 C CA . ILE A 1 116 ? 73.940 14.461 41.186 1.00 38.00 122 ILE A CA 1
ATOM 811 C C . ILE A 1 116 ? 75.251 15.189 40.867 1.00 36.62 122 ILE A C 1
ATOM 812 O O . ILE A 1 116 ? 75.245 16.272 40.289 1.00 34.70 122 ILE A O 1
ATOM 817 N N . GLY A 1 117 ? 76.371 14.581 41.238 1.00 36.22 123 GLY A N 1
ATOM 818 C CA . GLY A 1 117 ? 77.680 15.121 40.907 1.00 37.22 123 GLY A CA 1
ATOM 819 C C . GLY A 1 117 ? 78.290 15.939 42.023 1.00 35.10 123 GLY A C 1
ATOM 820 O O . GLY A 1 117 ? 79.108 16.809 41.768 1.00 39.08 123 GLY A O 1
ATOM 821 N N . ALA A 1 118 ? 77.898 15.662 43.261 1.00 35.19 124 ALA A N 1
ATOM 822 C CA . ALA A 1 118 ? 78.536 16.284 44.408 1.00 34.99 124 ALA A CA 1
ATOM 823 C C . ALA A 1 118 ? 79.950 15.736 44.550 1.00 37.27 124 ALA A C 1
ATOM 824 O O . ALA A 1 118 ? 80.225 14.596 44.160 1.00 39.34 124 ALA A O 1
ATOM 826 N N . HIS A 1 119 ? 80.845 16.561 45.085 1.00 39.04 125 HIS A N 1
ATOM 827 C CA . HIS A 1 119 ? 82.220 16.142 45.372 1.00 40.90 125 HIS A CA 1
ATOM 828 C C . HIS A 1 119 ? 82.448 15.931 46.867 1.00 39.41 125 HIS A C 1
ATOM 829 O O . HIS A 1 119 ? 83.428 15.310 47.255 1.00 42.11 125 HIS A O 1
ATOM 836 N N . ILE A 1 120 ? 81.543 16.439 47.702 1.00 38.62 126 ILE A N 1
ATOM 837 C CA . ILE A 1 120 ? 81.680 16.339 49.150 1.00 39.54 126 ILE A CA 1
ATOM 838 C C . ILE A 1 120 ? 80.338 15.998 49.777 1.00 38.00 126 ILE A C 1
ATOM 839 O O . ILE A 1 120 ? 79.293 16.400 49.283 1.00 37.62 126 ILE A O 1
ATOM 844 N N . VAL A 1 121 ? 80.373 15.263 50.878 1.00 36.61 127 VAL A N 1
ATOM 845 C CA . VAL A 1 121 ? 79.204 15.134 51.731 1.00 35.37 127 VAL A CA 1
ATOM 846 C C . VAL A 1 121 ? 79.630 15.453 53.156 1.00 35.48 127 VAL A C 1
ATOM 847 O O . VAL A 1 121 ? 80.719 15.063 53.583 1.00 35.24 127 VAL A O 1
ATOM 851 N N . THR A 1 122 ? 78.791 16.199 53.868 1.00 32.81 128 THR A N 1
ATOM 852 C CA . THR A 1 122 ? 79.012 16.469 55.280 1.00 32.96 128 THR A CA 1
ATOM 853 C C . THR A 1 122 ? 78.140 15.516 56.083 1.00 30.28 128 THR A C 1
ATOM 854 O O . THR A 1 122 ? 76.970 15.303 55.753 1.00 27.44 128 THR A O 1
ATOM 858 N N . VAL A 1 123 ? 78.729 14.937 57.128 1.00 30.44 129 VAL A N 1
ATOM 859 C CA . VAL A 1 123 ? 78.133 13.818 57.846 1.00 31.43 129 VAL A CA 1
ATOM 860 C C . VAL A 1 123 ? 78.425 13.874 59.343 1.00 33.84 129 VAL A C 1
ATOM 861 O O . VAL A 1 123 ? 79.451 14.396 59.768 1.00 33.21 129 VAL A O 1
ATOM 865 N N . GLU A 1 124 ? 77.509 13.317 60.127 1.00 38.91 130 GLU A N 1
ATOM 866 C CA . GLU A 1 124 ? 77.637 13.246 61.578 1.00 41.90 130 GLU A CA 1
ATOM 867 C C . GLU A 1 124 ? 77.342 11.810 62.000 1.00 40.64 130 GLU A C 1
ATOM 868 O O . GLU A 1 124 ? 76.223 11.502 62.408 1.00 41.72 130 GLU A O 1
ATOM 874 N N . PRO A 1 125 ? 78.342 10.919 61.877 1.00 40.71 131 PRO A N 1
ATOM 875 C CA . PRO A 1 125 ? 78.157 9.512 62.156 1.00 41.42 131 PRO A CA 1
ATOM 876 C C . PRO A 1 125 ? 78.665 9.121 63.532 1.00 44.84 131 PRO A C 1
ATOM 877 O O . PRO A 1 125 ? 79.319 9.919 64.202 1.00 45.76 131 PRO A O 1
ATOM 881 N N . GLU A 1 126 ? 78.362 7.895 63.938 1.00 48.30 132 GLU A N 1
ATOM 882 C CA . GLU A 1 126 ? 79.006 7.287 65.092 1.00 53.83 132 GLU A CA 1
ATOM 883 C C . GLU A 1 126 ? 80.360 6.749 64.652 1.00 53.10 132 GLU A C 1
ATOM 884 O O . GLU A 1 126 ? 80.598 6.550 63.458 1.00 50.53 132 GLU A O 1
ATOM 890 N N . LEU A 1 127 ? 81.238 6.502 65.619 1.00 58.46 133 LEU A N 1
ATOM 891 C CA . LEU A 1 127 ? 82.581 5.996 65.333 1.00 57.62 133 LEU A CA 1
ATOM 892 C C . LEU A 1 127 ? 82.556 4.613 64.673 1.00 56.22 133 LEU A C 1
ATOM 893 O O . LEU A 1 127 ? 83.370 4.334 63.800 1.00 59.64 133 LEU A O 1
ATOM 898 N N . ASN A 1 128 ? 81.613 3.761 65.067 1.00 55.35 134 ASN A N 1
ATOM 899 C CA . ASN A 1 128 ? 81.483 2.428 64.458 1.00 59.25 134 ASN A CA 1
ATOM 900 C C . ASN A 1 128 ? 81.074 2.446 62.975 1.00 55.03 134 ASN A C 1
ATOM 901 O O . ASN A 1 128 ? 81.289 1.468 62.257 1.00 53.96 134 ASN A O 1
ATOM 906 N N . GLN A 1 129 ? 80.482 3.552 62.527 1.00 51.95 135 GLN A N 1
ATOM 907 C CA . GLN A 1 129 ? 80.049 3.701 61.135 1.00 49.92 135 GLN A CA 1
ATOM 908 C C . GLN A 1 129 ? 81.165 4.162 60.190 1.00 47.74 135 GLN A C 1
ATOM 909 O O . GLN A 1 129 ? 81.010 4.092 58.971 1.00 48.46 135 GLN A O 1
ATOM 915 N N . LEU A 1 130 ? 82.279 4.634 60.742 1.00 47.56 136 LEU A N 1
ATOM 916 C CA . LEU A 1 130 ? 83.346 5.229 59.927 1.00 48.96 136 LEU A CA 1
ATOM 917 C C . LEU A 1 130 ? 83.945 4.263 58.901 1.00 49.06 136 LEU A C 1
ATOM 918 O O . LEU A 1 130 ? 84.180 4.646 57.750 1.00 45.82 136 LEU A O 1
ATOM 923 N N . ASP A 1 131 ? 84.191 3.022 59.320 1.00 47.44 137 ASP A N 1
ATOM 924 C CA . ASP A 1 131 ? 84.702 1.993 58.416 1.00 48.04 137 ASP A CA 1
ATOM 925 C C . ASP A 1 131 ? 83.812 1.839 57.188 1.00 47.77 137 ASP A C 1
ATOM 926 O O . ASP A 1 131 ? 84.297 1.894 56.054 1.00 47.27 137 ASP A O 1
ATOM 931 N N . TYR A 1 132 ? 82.512 1.662 57.419 1.00 45.99 138 TYR A N 1
ATOM 932 C CA . TYR A 1 132 ? 81.560 1.492 56.327 1.00 45.39 138 TYR A CA 1
ATOM 933 C C . TYR A 1 132 ? 81.486 2.742 55.453 1.00 45.61 138 TYR A C 1
ATOM 934 O O . TYR A 1 132 ? 81.455 2.654 54.221 1.00 45.27 138 TYR A O 1
ATOM 943 N N . ILE A 1 133 ? 81.456 3.904 56.098 1.00 45.43 139 ILE A N 1
ATOM 944 C CA . ILE A 1 133 ? 81.408 5.184 55.394 1.00 43.67 139 ILE A CA 1
ATOM 945 C C . ILE A 1 133 ? 82.660 5.390 54.534 1.00 44.71 139 ILE A C 1
ATOM 946 O O . ILE A 1 133 ? 82.568 5.902 53.418 1.00 42.80 139 ILE A O 1
ATOM 951 N N . GLU A 1 134 ? 83.821 4.988 55.044 1.00 48.44 140 GLU A N 1
ATOM 952 C CA . GLU A 1 134 ? 85.062 5.105 54.275 1.00 50.39 140 GLU A CA 1
ATOM 953 C C . GLU A 1 134 ? 85.012 4.246 53.008 1.00 49.20 140 GLU A C 1
ATOM 954 O O . GLU A 1 134 ? 85.485 4.676 51.954 1.00 47.83 140 GLU A O 1
ATOM 960 N N . SER A 1 135 ? 84.429 3.049 53.108 1.00 46.71 141 SER A N 1
ATOM 961 C CA A SER A 1 135 ? 84.296 2.156 51.956 0.50 48.00 141 SER A CA 1
ATOM 962 C CA B SER A 1 135 ? 84.312 2.159 51.951 0.50 48.07 141 SER A CA 1
ATOM 963 C C . SER A 1 135 ? 83.455 2.803 50.862 1.00 47.23 141 SER A C 1
ATOM 964 O O . SER A 1 135 ? 83.747 2.660 49.672 1.00 48.82 141 SER A O 1
ATOM 969 N N . LEU A 1 136 ? 82.407 3.511 51.277 1.00 45.38 142 LEU A N 1
ATOM 970 C CA . LEU A 1 136 ? 81.535 4.228 50.347 1.00 46.28 142 LEU A CA 1
ATOM 971 C C . LEU A 1 136 ? 82.247 5.424 49.709 1.00 46.46 142 LEU A C 1
ATOM 972 O O . LEU A 1 136 ? 82.106 5.665 48.507 1.00 47.11 142 LEU A O 1
ATOM 977 N N . ALA A 1 137 ? 83.006 6.164 50.515 1.00 45.18 143 ALA A N 1
ATOM 978 C CA . A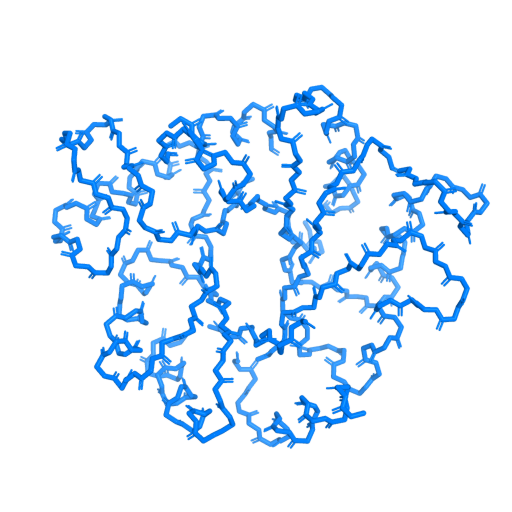LA A 1 137 ? 83.823 7.267 50.013 1.00 45.60 143 ALA A CA 1
ATOM 979 C C . ALA A 1 137 ? 84.746 6.790 48.895 1.00 49.55 143 ALA A C 1
ATOM 980 O O . ALA A 1 137 ? 84.838 7.434 47.849 1.00 46.99 143 ALA A O 1
ATOM 982 N N . LYS A 1 138 ? 85.422 5.663 49.124 1.00 54.10 144 LYS A N 1
ATOM 983 C CA . LYS A 1 138 ? 86.309 5.061 48.119 1.00 56.43 144 LYS A CA 1
ATOM 984 C C . LYS A 1 138 ? 85.520 4.615 46.892 1.00 53.10 144 LYS A C 1
ATOM 985 O O . LYS A 1 138 ? 85.895 4.918 45.763 1.00 51.60 144 LYS A O 1
ATOM 991 N N . LYS A 1 139 ? 84.428 3.894 47.132 1.00 53.75 145 LYS A N 1
ATOM 992 C CA . LYS A 1 139 ? 83.605 3.325 46.062 1.00 53.39 145 LYS A CA 1
ATOM 993 C C . LYS A 1 139 ? 83.047 4.387 45.114 1.00 56.27 145 LYS A C 1
ATOM 994 O O . LYS A 1 139 ? 82.907 4.131 43.920 1.00 59.08 145 LYS A O 1
ATOM 1000 N N . TYR A 1 140 ? 82.731 5.569 45.647 1.00 53.95 146 TYR A N 1
ATOM 1001 C CA . TYR A 1 140 ? 82.157 6.654 44.850 1.00 50.77 146 TYR A CA 1
ATOM 1002 C C . TYR A 1 140 ? 83.106 7.840 44.656 1.00 52.55 146 TYR A C 1
ATOM 1003 O O . TYR A 1 140 ? 82.698 8.870 44.122 1.00 56.84 146 TYR A O 1
ATOM 1012 N N . ASP A 1 141 ? 84.361 7.699 45.079 1.00 51.94 147 ASP A N 1
ATOM 1013 C CA . ASP A 1 141 ? 85.332 8.798 45.028 1.00 54.22 147 ASP A CA 1
ATOM 1014 C C . ASP A 1 141 ? 84.771 10.090 45.652 1.00 52.12 147 ASP A C 1
ATOM 1015 O O . ASP A 1 141 ? 85.036 11.194 45.177 1.00 51.55 147 ASP A O 1
ATOM 1028 N N . GLU A 1 143 ? 84.382 12.752 48.734 1.00 43.90 149 GLU A N 1
ATOM 1029 C CA . GLU A 1 143 ? 85.026 13.267 49.932 1.00 44.47 149 GLU A CA 1
ATOM 1030 C C . GLU A 1 143 ? 84.008 13.369 51.060 1.00 41.81 149 GLU A C 1
ATOM 1031 O O . GLU A 1 143 ? 82.823 13.595 50.823 1.00 40.87 149 GLU A O 1
ATOM 1037 N N . VAL A 1 144 ? 84.483 13.180 52.284 1.00 41.28 150 VAL A N 1
ATOM 1038 C CA . VAL A 1 144 ? 83.628 13.128 53.460 1.00 38.33 150 VAL A CA 1
ATOM 1039 C C . VAL A 1 144 ? 84.153 14.112 54.501 1.00 38.34 150 VAL A C 1
ATOM 1040 O O . VAL A 1 144 ? 85.317 14.042 54.895 1.00 40.54 150 VAL A O 1
ATOM 1044 N N . ALA A 1 145 ? 83.300 15.045 54.913 1.00 37.14 151 ALA A N 1
ATOM 1045 C CA . ALA A 1 145 ? 83.638 15.995 55.963 1.00 37.27 151 ALA A CA 1
ATOM 1046 C C . ALA A 1 145 ? 82.825 15.651 57.204 1.00 36.45 151 ALA A C 1
ATOM 1047 O O . ALA A 1 145 ? 81.604 15.842 57.237 1.00 34.36 151 ALA A O 1
ATOM 1049 N N . ILE A 1 146 ? 83.514 15.138 58.219 1.00 38.46 152 ILE A N 1
ATOM 1050 C CA . ILE A 1 146 ? 82.874 14.665 59.438 1.00 41.88 152 ILE A CA 1
ATOM 1051 C C . ILE A 1 146 ? 82.645 15.823 60.404 1.00 42.06 152 ILE A C 1
ATOM 1052 O O . ILE A 1 146 ? 83.551 16.591 60.697 1.00 38.06 152 ILE A O 1
ATOM 1057 N N . HIS A 1 147 ? 81.409 15.931 60.872 1.00 48.19 153 HIS A N 1
ATOM 1058 C CA . HIS A 1 147 ? 80.979 16.945 61.820 1.00 56.54 153 HIS A CA 1
ATOM 1059 C C . HIS A 1 147 ? 80.687 16.199 63.125 1.00 65.82 153 HIS A C 1
ATOM 1060 O O . HIS A 1 147 ? 79.781 15.369 63.173 1.00 69.58 153 HIS A O 1
ATOM 1067 N N . ASN A 1 148 ? 81.460 16.466 64.174 1.00 77.99 154 ASN A N 1
ATOM 1068 C CA . ASN A 1 148 ? 81.194 15.862 65.489 1.00 91.68 154 ASN A CA 1
ATOM 1069 C C . ASN A 1 148 ? 79.996 16.533 66.183 1.00 98.43 154 ASN A C 1
ATOM 1070 O O . ASN A 1 148 ? 79.574 17.619 65.781 1.00 101.97 154 ASN A O 1
ATOM 1075 N N . HIS A 1 149 ? 79.454 15.881 67.213 1.00 104.89 155 HIS A N 1
ATOM 1076 C CA . HIS A 1 149 ? 78.214 16.331 67.872 1.00 106.91 155 HIS A CA 1
ATOM 1077 C C . HIS A 1 149 ? 78.373 17.671 68.609 1.00 113.64 155 HIS A C 1
ATOM 1078 O O . HIS A 1 149 ? 79.150 17.755 69.562 1.00 107.58 155 HIS A O 1
ATOM 1080 N N . PRO A 1 150 ? 77.631 18.720 68.179 1.00 124.50 156 PRO A N 1
ATOM 1081 C CA . PRO A 1 150 ? 77.764 20.035 68.812 1.00 120.67 156 PRO A CA 1
ATOM 1082 C C . PRO A 1 150 ? 76.949 20.145 70.096 1.00 118.87 156 PRO A C 1
ATOM 1083 O O . PRO A 1 150 ? 77.522 20.256 71.179 1.00 114.93 156 PRO A O 1
ATOM 1087 N N . ALA A 1 156 ? 88.512 16.445 74.526 1.00 126.82 162 ALA A N 1
ATOM 1088 C CA . ALA A 1 156 ? 87.757 15.276 74.094 1.00 118.74 162 ALA A CA 1
ATOM 1089 C C . ALA A 1 156 ? 87.289 15.402 72.642 1.00 122.19 162 ALA A C 1
ATOM 1090 O O . ALA A 1 156 ? 87.216 14.405 71.928 1.00 125.40 162 ALA A O 1
ATOM 1092 N N . SER A 1 157 ? 86.984 16.624 72.209 1.00 121.07 163 SER A N 1
ATOM 1093 C CA . SER A 1 157 ? 86.421 16.862 70.876 1.00 119.77 163 SER A CA 1
ATOM 1094 C C . SER A 1 157 ? 87.476 16.808 69.768 1.00 117.81 163 SER A C 1
ATOM 1095 O O . SER A 1 157 ? 87.324 16.069 68.792 1.00 112.72 163 SER A O 1
ATOM 1098 N N . ALA A 1 158 ? 88.535 17.599 69.925 1.00 117.48 164 ALA A N 1
ATOM 1099 C CA . ALA A 1 158 ? 89.605 17.687 68.926 1.00 113.14 164 ALA A CA 1
ATOM 1100 C C . ALA A 1 158 ? 90.452 16.415 68.853 1.00 116.39 164 ALA A C 1
ATOM 1101 O O . ALA A 1 158 ? 90.974 16.073 67.791 1.00 113.96 164 ALA A O 1
ATOM 1103 N N . GLU A 1 159 ? 90.586 15.727 69.984 1.00 120.19 165 GLU A N 1
ATOM 1104 C CA . GLU A 1 159 ? 91.389 14.505 70.069 1.00 124.38 165 GLU A CA 1
ATOM 1105 C C . GLU A 1 159 ? 90.736 13.321 69.346 1.00 119.24 165 GLU A C 1
ATOM 1106 O O . GLU A 1 159 ? 91.425 12.536 68.691 1.00 115.30 165 GLU A O 1
ATOM 1112 N N . VAL A 1 160 ? 89.415 13.196 69.468 1.00 107.84 166 VAL A N 1
ATOM 1113 C CA . VAL A 1 160 ? 88.693 12.053 68.901 1.00 105.86 166 VAL A CA 1
ATOM 1114 C C . VAL A 1 160 ? 88.734 12.048 67.374 1.00 101.06 166 VAL A C 1
ATOM 1115 O O . VAL A 1 160 ? 89.017 11.014 66.767 1.00 102.51 166 VAL A O 1
ATOM 1119 N N . VAL A 1 161 ? 88.450 13.195 66.761 1.00 92.32 167 VAL A N 1
ATOM 1120 C CA . VAL A 1 161 ? 88.463 13.303 65.296 1.00 87.05 167 VAL A CA 1
ATOM 1121 C C . VAL A 1 161 ? 89.839 12.981 64.704 1.00 83.34 167 VAL A C 1
ATOM 1122 O O . VAL A 1 161 ? 89.929 12.294 63.688 1.00 83.81 167 VAL A O 1
ATOM 1126 N N . GLU A 1 162 ? 90.902 13.465 65.345 1.00 79.46 168 GLU A N 1
ATOM 1127 C CA . GLU A 1 162 ? 92.267 13.193 64.891 1.00 79.30 168 GLU A CA 1
ATOM 1128 C C . GLU A 1 162 ? 92.604 11.715 65.058 1.00 78.19 168 GLU A C 1
ATOM 1129 O O . GLU A 1 162 ? 93.189 11.102 64.164 1.00 73.91 168 GLU A O 1
ATOM 1131 N N . LYS A 1 163 ? 92.225 11.153 66.205 1.00 79.91 169 LYS A N 1
ATOM 1132 C CA . LYS A 1 163 ? 92.466 9.740 66.503 1.00 81.07 169 LYS A CA 1
ATOM 1133 C C . LYS A 1 163 ? 91.660 8.828 65.579 1.00 79.83 169 LYS A C 1
ATOM 1134 O O . LYS A 1 163 ? 92.170 7.815 65.101 1.00 8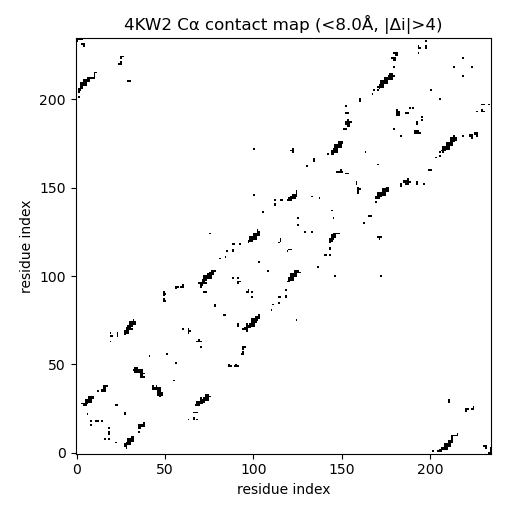3.14 169 LYS A O 1
ATOM 1136 N N . ALA A 1 164 ? 90.407 9.199 65.330 1.00 73.52 170 ALA A N 1
ATOM 1137 C CA . ALA A 1 164 ? 89.527 8.444 64.437 1.00 71.32 170 ALA A CA 1
ATOM 1138 C C . ALA A 1 164 ? 90.003 8.463 62.981 1.00 68.39 170 ALA A C 1
ATOM 1139 O O . ALA A 1 164 ? 89.958 7.442 62.295 1.00 66.30 170 ALA A O 1
ATOM 1141 N N . LEU A 1 165 ? 90.459 9.625 62.519 1.00 63.74 171 LEU A N 1
ATOM 1142 C CA . LEU A 1 165 ? 90.876 9.801 61.126 1.00 60.52 171 LEU A CA 1
ATOM 1143 C C . LEU A 1 165 ? 92.271 9.253 60.809 1.00 59.68 171 LEU A C 1
ATOM 1144 O O . LEU A 1 165 ? 92.539 8.899 59.659 1.00 58.56 171 LEU A O 1
ATOM 1149 N N . LYS A 1 166 ? 93.151 9.192 61.811 1.00 60.15 172 LYS A N 1
ATOM 1150 C CA . LYS A 1 166 ? 94.536 8.756 61.602 1.00 59.92 172 LYS A CA 1
ATOM 1151 C C . LYS A 1 166 ? 94.578 7.464 60.805 1.00 59.98 172 LYS A C 1
ATOM 1152 O O . LYS A 1 166 ? 93.897 6.498 61.149 1.00 60.39 172 LYS A O 1
ATOM 1154 N N . GLY A 1 167 ? 95.342 7.463 59.716 1.00 61.80 173 GLY A N 1
ATOM 1155 C CA . GLY A 1 167 ? 95.504 6.268 58.888 1.00 61.60 173 GLY A CA 1
ATOM 1156 C C . GLY A 1 167 ? 94.391 5.991 57.888 1.00 61.26 173 GLY A C 1
ATOM 1157 O O . GLY A 1 167 ? 94.511 5.072 57.076 1.00 59.51 173 GLY A O 1
ATOM 1158 N N . ARG A 1 168 ? 93.309 6.769 57.933 1.00 60.48 174 ARG A N 1
ATOM 1159 C CA . ARG A 1 168 ? 92.218 6.612 56.970 1.00 57.12 174 ARG A CA 1
ATOM 1160 C C . ARG A 1 168 ? 92.523 7.361 55.681 1.00 56.37 174 ARG A C 1
ATOM 1161 O O . ARG A 1 168 ? 93.314 8.303 55.674 1.00 54.36 174 ARG A O 1
ATOM 1169 N N . SER A 1 169 ? 91.875 6.932 54.599 1.00 59.62 175 SER A N 1
ATOM 1170 C CA . SER A 1 169 ? 91.985 7.566 53.278 1.00 59.35 175 SER A CA 1
ATOM 1171 C C . SER A 1 169 ? 91.932 9.097 53.347 1.00 55.43 175 SER A C 1
ATOM 1172 O O . SER A 1 169 ? 91.283 9.654 54.231 1.00 54.31 175 SER A O 1
ATOM 1175 N N . PRO A 1 170 ? 92.610 9.784 52.40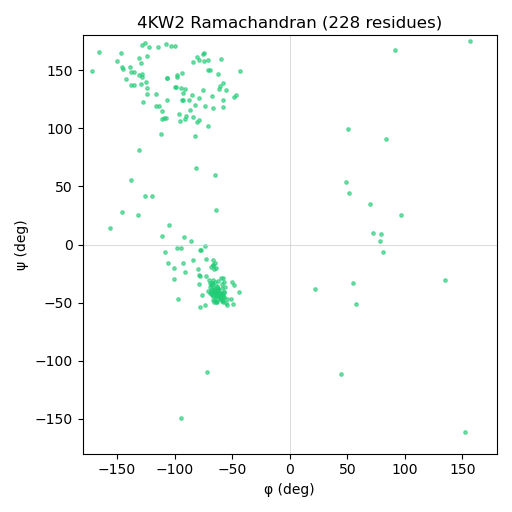6 1.00 55.02 176 PRO A N 1
ATOM 1176 C CA . PRO A 1 170 ? 92.551 11.251 52.394 1.00 52.73 176 PRO A CA 1
ATOM 1177 C C . PRO A 1 170 ? 91.148 11.814 52.104 1.00 50.23 176 PRO A C 1
ATOM 1178 O O . PRO A 1 170 ? 90.899 12.995 52.346 1.00 46.19 176 PRO A O 1
ATOM 1182 N N . LEU A 1 171 ? 90.253 10.976 51.583 1.00 49.78 177 LEU A N 1
ATOM 1183 C CA . LEU A 1 171 ? 88.856 11.351 51.379 1.00 49.12 177 LEU A CA 1
ATOM 1184 C C . LEU A 1 171 ? 88.124 11.623 52.701 1.00 50.23 177 LEU A C 1
ATOM 1185 O O . LEU A 1 171 ? 87.172 12.402 52.730 1.00 46.48 177 LEU A O 1
ATOM 1198 N N . GLY A 1 173 ? 87.677 13.422 55.861 1.00 44.85 179 GLY A N 1
ATOM 1199 C CA . GLY A 1 173 ? 88.105 14.699 56.438 1.00 43.86 179 GLY A CA 1
ATOM 1200 C C . GLY A 1 173 ? 87.151 15.255 57.482 1.00 43.95 179 GLY A C 1
ATOM 1201 O O . GLY A 1 173 ? 86.307 14.533 58.028 1.00 42.93 179 GLY A O 1
ATOM 1202 N N . VAL A 1 174 ? 87.280 16.554 57.739 1.00 44.20 180 VAL A N 1
ATOM 1203 C CA . VAL A 1 174 ? 86.558 17.222 58.814 1.00 43.77 180 VAL A CA 1
ATOM 1204 C C . VAL A 1 174 ? 85.734 18.405 58.315 1.00 40.38 180 VAL A C 1
ATOM 1205 O O . VAL A 1 174 ? 86.209 19.221 57.526 1.00 41.37 180 VAL A O 1
ATOM 1209 N N . CYS A 1 175 ? 84.493 18.481 58.787 1.00 42.59 181 CYS A N 1
ATOM 1210 C CA . CYS A 1 175 ? 83.656 19.669 58.631 1.00 42.55 181 CYS A CA 1
ATOM 1211 C C . CYS A 1 175 ? 83.808 20.492 59.897 1.00 43.16 181 CYS A C 1
ATOM 1212 O O . CYS A 1 175 ? 83.286 20.124 60.949 1.00 42.65 181 CYS A O 1
ATOM 1215 N N . ALA A 1 176 ? 84.537 21.597 59.798 1.00 46.91 182 ALA A N 1
ATOM 1216 C CA . ALA A 1 176 ? 84.844 22.430 60.960 1.00 46.77 182 ALA A CA 1
ATOM 1217 C C . ALA A 1 176 ? 83.817 23.537 61.129 1.00 46.96 182 ALA A C 1
ATOM 1218 O O . ALA A 1 176 ? 83.517 24.255 60.182 1.00 51.13 182 ALA A O 1
ATOM 1220 N N . ASP A 1 177 ? 83.289 23.675 62.341 1.00 49.45 183 ASP A N 1
ATOM 1221 C CA . ASP A 1 177 ? 82.380 24.767 62.670 1.00 52.55 183 ASP A CA 1
ATOM 1222 C C . ASP A 1 177 ? 83.167 25.983 63.117 1.00 54.88 183 ASP A C 1
ATOM 1223 O O . ASP A 1 177 ? 83.976 25.900 64.037 1.00 59.25 183 ASP A O 1
ATOM 1228 N N . ILE A 1 178 ? 82.940 27.106 62.448 1.00 57.98 184 ILE A N 1
ATOM 1229 C CA . ILE A 1 178 ? 83.493 28.377 62.879 1.00 57.18 184 ILE A CA 1
ATOM 1230 C C . ILE A 1 178 ? 82.444 28.982 63.787 1.00 66.94 184 ILE A C 1
ATOM 1231 O O . ILE A 1 178 ? 81.382 29.402 63.318 1.00 64.56 184 ILE A O 1
ATOM 1236 N N . GLY A 1 179 ? 82.739 28.998 65.086 1.00 74.30 185 GLY A N 1
ATOM 1237 C CA . GLY A 1 179 ? 81.773 29.402 66.098 1.00 76.32 185 GLY A CA 1
ATOM 1238 C C . GLY A 1 179 ? 81.490 30.890 66.082 1.00 74.51 185 GLY A C 1
ATOM 1239 O O . GLY A 1 179 ? 80.836 31.394 65.169 1.00 72.25 185 GLY A O 1
ATOM 1240 N N . HIS A 1 180 ? 81.963 31.590 67.106 1.00 72.29 186 HIS A N 1
ATOM 1241 C CA . HIS A 1 180 ? 81.790 33.033 67.195 1.00 71.49 186 HIS A CA 1
ATOM 1242 C C . HIS A 1 180 ? 83.157 33.679 67.042 1.00 64.52 186 HIS A C 1
ATOM 1243 O O . HIS A 1 180 ? 83.921 33.799 67.997 1.00 68.50 186 HIS A O 1
ATOM 1250 N N . TRP A 1 181 ? 83.450 34.061 65.807 1.00 56.42 187 TRP A N 1
ATOM 1251 C CA . TRP A 1 181 ? 84.722 34.644 65.432 1.00 51.77 187 TRP A CA 1
ATOM 1252 C C . TRP A 1 181 ? 84.755 36.128 65.831 1.00 53.63 187 TRP A C 1
ATOM 1253 O O . TRP A 1 181 ? 83.863 36.877 65.427 1.00 55.47 187 TRP A O 1
ATOM 1264 N N . LYS A 1 182 ? 85.754 36.600 66.581 1.00 54.55 188 LYS A N 1
ATOM 1265 C CA . LYS A 1 182 ? 86.934 35.868 67.045 1.00 50.55 188 LYS A CA 1
ATOM 1266 C C . LYS A 1 182 ? 87.130 36.210 68.514 1.00 51.19 188 LYS A C 1
ATOM 1267 O O . LYS A 1 182 ? 87.012 37.379 68.894 1.00 49.29 188 LYS A O 1
ATOM 1273 N N . ARG A 1 183 ? 87.433 35.202 69.330 1.00 52.41 189 ARG A N 1
ATOM 1274 C CA . ARG A 1 183 ? 87.713 35.403 70.758 1.00 53.16 189 ARG A CA 1
ATOM 1275 C C . ARG A 1 183 ? 89.078 34.812 71.100 1.00 50.83 189 ARG A C 1
ATOM 1276 O O . ARG A 1 183 ? 89.437 33.742 70.609 1.00 45.53 189 ARG A O 1
ATOM 1284 N N . VAL A 1 184 ? 89.830 35.518 71.940 1.00 52.49 190 VAL A N 1
ATOM 1285 C CA . VAL A 1 184 ? 91.206 35.132 72.267 1.00 55.37 190 VAL A CA 1
ATOM 1286 C C . VAL A 1 184 ? 91.269 33.719 72.852 1.00 59.68 190 VAL A C 1
ATOM 1287 O O . VAL A 1 184 ? 90.579 33.408 73.825 1.00 61.57 190 VAL A O 1
ATOM 1291 N N . GLY A 1 185 ? 92.074 32.862 72.224 1.00 62.04 191 GLY A N 1
ATOM 1292 C CA . GLY A 1 185 ? 92.273 31.489 72.688 1.00 64.05 191 GLY A CA 1
ATOM 1293 C C . GLY A 1 185 ? 91.168 30.503 72.343 1.00 67.37 191 GLY A C 1
ATOM 1294 O O . GLY A 1 185 ? 91.231 29.346 72.752 1.00 67.55 191 GLY A O 1
ATOM 1295 N N . GLU A 1 186 ? 90.154 30.949 71.602 1.00 72.45 192 GLU A N 1
ATOM 1296 C CA . GLU A 1 186 ? 89.064 30.073 71.157 1.00 75.38 192 GLU A CA 1
ATOM 1297 C C . GLU A 1 186 ? 88.924 30.163 69.637 1.00 70.31 192 GLU A C 1
ATOM 1298 O O . GLU A 1 186 ? 87.816 30.201 69.100 1.00 69.62 192 GLU A O 1
ATOM 1304 N N . ASP A 1 187 ? 90.067 30.185 68.958 1.00 68.06 193 ASP A N 1
ATOM 1305 C CA . ASP A 1 187 ? 90.126 30.327 67.509 1.00 70.40 193 ASP A CA 1
ATOM 1306 C C . ASP A 1 187 ? 89.944 28.952 66.854 1.00 73.20 193 ASP A C 1
ATOM 1307 O O . ASP A 1 187 ? 90.848 28.114 66.925 1.00 65.38 193 ASP A O 1
ATOM 1312 N N . PRO A 1 188 ? 88.784 28.719 66.198 1.00 71.00 194 PRO A N 1
ATOM 1313 C CA . PRO A 1 188 ? 88.495 27.377 65.667 1.00 71.53 194 PRO A CA 1
ATOM 1314 C C . PRO A 1 188 ? 89.493 26.916 64.607 1.00 71.82 194 PRO A C 1
ATOM 1315 O O . PRO A 1 188 ? 89.764 25.720 64.492 1.00 67.70 194 PRO A O 1
ATOM 1319 N N . LEU A 1 189 ? 90.030 27.867 63.848 1.00 74.05 195 LEU A N 1
ATOM 1320 C CA . LEU A 1 189 ? 91.002 27.571 62.802 1.00 79.29 195 LEU A CA 1
ATOM 1321 C C . LEU A 1 189 ? 92.335 27.098 63.380 1.00 83.67 195 LEU A C 1
ATOM 1322 O O . LEU A 1 189 ? 92.942 26.166 62.849 1.00 91.44 195 LEU A O 1
ATOM 1327 N N . LYS A 1 190 ? 92.778 27.732 64.467 1.00 87.80 196 LYS A N 1
ATOM 1328 C CA . LYS A 1 190 ? 94.028 27.350 65.144 1.00 90.85 196 LYS A CA 1
ATOM 1329 C C . LYS A 1 190 ? 93.982 25.959 65.796 1.00 89.65 196 LYS A C 1
ATOM 1330 O O . LYS A 1 190 ? 95.026 25.384 66.100 1.00 88.19 196 LYS A O 1
ATOM 1336 N N . ASN A 1 191 ? 92.782 25.422 66.009 1.00 96.10 197 ASN A N 1
ATOM 1337 C CA . ASN A 1 191 ? 92.626 24.043 66.482 1.00 100.63 197 ASN A CA 1
ATOM 1338 C C . ASN A 1 191 ? 92.939 22.997 65.406 1.00 103.27 197 ASN A C 1
ATOM 1339 O O . ASN A 1 191 ? 93.066 21.814 65.719 1.00 102.51 197 ASN A O 1
ATOM 1344 N N . LEU A 1 192 ? 93.056 23.433 64.150 1.00 103.67 198 LEU A N 1
ATOM 1345 C CA . LEU A 1 192 ? 93.399 22.555 63.024 1.00 99.63 198 LEU A CA 1
ATOM 1346 C C . LEU A 1 192 ? 94.609 21.654 63.304 1.00 103.31 198 LEU A C 1
ATOM 1347 O O . LEU A 1 192 ? 94.663 20.524 62.821 1.00 98.57 198 LEU A O 1
ATOM 1349 N N . GLN A 1 193 ? 95.575 22.172 64.066 1.00 107.97 199 GLN A N 1
ATOM 1350 C CA . GLN A 1 193 ? 96.687 21.378 64.619 1.00 112.04 199 GLN A CA 1
ATOM 1351 C C . GLN A 1 193 ? 97.311 20.407 63.595 1.00 106.52 199 GLN A C 1
ATOM 1352 O O . GLN A 1 193 ? 97.928 20.855 62.630 1.00 93.52 199 GLN A O 1
ATOM 1358 N N . LYS A 1 194 ? 97.128 19.099 63.788 1.00 108.26 200 LYS A N 1
ATOM 1359 C CA . LYS A 1 194 ? 97.811 18.081 62.988 1.00 108.57 200 LYS A CA 1
ATOM 1360 C C . LYS A 1 194 ? 96.974 17.658 61.776 1.00 106.90 200 LYS A C 1
ATOM 1361 O O . LYS A 1 194 ? 97.498 17.058 60.835 1.00 104.42 200 LYS A O 1
ATOM 1367 N N . LEU A 1 195 ? 95.682 17.984 61.801 1.00 101.67 201 LEU A N 1
ATOM 1368 C CA . LEU A 1 195 ? 94.765 17.622 60.719 1.00 96.08 201 LEU A CA 1
ATOM 1369 C C . LEU A 1 195 ? 94.405 18.813 59.817 1.00 96.89 201 LEU A C 1
ATOM 1370 O O . LEU A 1 195 ? 93.438 18.744 59.057 1.00 92.73 201 LEU A O 1
ATOM 1375 N N . SER A 1 196 ? 95.185 19.894 59.892 1.00 101.86 202 SER A N 1
ATOM 1376 C CA . SER A 1 196 ? 95.061 21.003 58.938 1.00 103.31 202 SER A CA 1
ATOM 1377 C C . SER A 1 196 ? 95.591 20.528 57.583 1.00 105.97 202 SER A C 1
ATOM 1378 O O . SER A 1 196 ? 96.801 20.462 57.364 1.00 111.62 202 SER A O 1
ATOM 1381 N N . GLY A 1 197 ? 94.669 20.210 56.681 1.00 99.11 203 GLY A N 1
ATOM 1382 C CA . GLY A 1 197 ? 94.970 19.407 55.497 1.00 94.52 203 GLY A CA 1
ATOM 1383 C C . GLY A 1 197 ? 93.887 18.357 55.317 1.00 91.77 203 GLY A C 1
ATOM 1384 O O . GLY A 1 197 ? 93.587 17.949 54.195 1.00 94.48 203 GLY A O 1
ATOM 1385 N N . ARG A 1 198 ? 93.313 17.912 56.434 1.00 84.99 204 ARG A N 1
ATOM 1386 C CA . ARG A 1 198 ? 92.090 17.105 56.427 1.00 74.09 204 ARG A CA 1
ATOM 1387 C C . ARG A 1 198 ? 90.823 17.963 56.606 1.00 64.32 204 ARG A C 1
ATOM 1388 O O . ARG A 1 198 ? 89.714 17.432 56.571 1.00 60.66 204 ARG A O 1
ATOM 1396 N N . ILE A 1 199 ? 90.981 19.276 56.795 1.00 61.04 205 ILE A N 1
ATOM 1397 C CA . ILE A 1 199 ? 89.833 20.176 56.930 1.00 57.09 205 ILE A CA 1
ATOM 1398 C C . ILE A 1 199 ? 89.272 20.460 55.543 1.00 51.55 205 ILE A C 1
ATOM 1399 O O . ILE A 1 199 ? 89.877 21.201 54.771 1.00 54.25 205 ILE A O 1
ATOM 1404 N N . LYS A 1 200 ? 88.116 19.878 55.233 1.00 43.75 206 LYS A N 1
ATOM 1405 C CA . LYS A 1 200 ? 87.540 19.990 53.893 1.00 44.14 206 LYS A CA 1
ATOM 1406 C C . LYS A 1 200 ? 86.429 21.034 53.790 1.00 40.47 206 LYS A C 1
ATOM 1407 O O . LYS A 1 200 ? 86.235 21.615 52.728 1.00 41.89 206 LYS A O 1
ATOM 1413 N N . VAL A 1 201 ? 85.700 21.258 54.881 1.00 38.31 207 VAL A N 1
ATOM 1414 C CA . VAL A 1 201 ? 84.582 22.192 54.889 1.00 36.35 207 VAL A CA 1
ATOM 1415 C C . VAL A 1 201 ? 84.599 23.027 56.169 1.00 36.78 207 VAL A C 1
ATOM 1416 O O . VAL A 1 201 ? 84.838 22.507 57.252 1.00 39.12 207 VAL A O 1
ATOM 1420 N N . ALA A 1 202 ? 84.344 24.324 56.032 1.00 37.79 208 ALA A N 1
ATOM 1421 C CA . ALA A 1 202 ? 84.157 25.199 57.178 1.00 38.51 208 ALA A CA 1
ATOM 1422 C C . ALA A 1 202 ? 82.733 25.740 57.163 1.00 36.64 208 ALA A C 1
ATOM 1423 O O . ALA A 1 202 ? 82.335 26.413 56.222 1.00 37.58 208 ALA A O 1
ATOM 1425 N N . HIS A 1 203 ? 81.971 25.435 58.209 1.00 38.75 209 HIS A N 1
ATOM 1426 C CA . HIS A 1 203 ? 80.621 25.968 58.380 1.00 36.73 209 HIS A CA 1
ATOM 1427 C C . HIS A 1 203 ? 80.651 27.312 59.084 1.00 34.80 209 HIS A C 1
ATOM 1428 O O . HIS A 1 203 ? 81.055 27.401 60.237 1.00 37.50 209 HIS A O 1
ATOM 1435 N N . LEU A 1 204 ? 80.230 28.354 58.380 1.00 38.96 210 LEU A N 1
ATOM 1436 C CA . LEU A 1 204 ? 79.956 29.651 58.988 1.00 38.53 210 LEU A CA 1
ATOM 1437 C C . LEU A 1 204 ? 78.473 29.735 59.269 1.00 39.05 210 LEU A C 1
ATOM 1438 O O . LEU A 1 204 ? 77.666 29.775 58.338 1.00 43.45 210 LEU A O 1
ATOM 1443 N N . LYS A 1 205 ? 78.119 29.756 60.549 1.00 38.33 211 LYS A N 1
ATOM 1444 C CA . LYS A 1 205 ? 76.735 29.887 60.979 1.00 39.39 211 LYS A CA 1
ATOM 1445 C C . LYS A 1 205 ? 76.458 31.346 61.330 1.00 36.54 211 LYS A C 1
ATOM 1446 O O . LYS A 1 205 ? 77.338 32.041 61.829 1.00 34.13 211 LYS A O 1
ATOM 1452 N N . ASP A 1 206 ? 75.235 31.798 61.067 1.00 36.63 212 ASP A N 1
ATOM 1453 C CA . ASP A 1 206 ? 74.797 33.151 61.410 1.00 40.69 212 ASP A CA 1
ATOM 1454 C C . ASP A 1 206 ? 75.797 34.211 60.963 1.00 39.26 212 ASP A C 1
ATOM 1455 O O . ASP A 1 206 ? 76.245 35.039 61.754 1.00 38.43 212 ASP A O 1
ATOM 1460 N N . LEU A 1 207 ? 76.136 34.168 59.680 1.00 38.43 213 LEU A N 1
ATOM 1461 C CA . LEU A 1 207 ? 77.059 35.119 59.103 1.00 38.98 213 LEU A CA 1
ATOM 1462 C C . LEU A 1 207 ? 76.467 36.505 59.237 1.00 36.53 213 LEU A C 1
ATOM 1463 O O . LEU A 1 207 ? 75.290 36.697 58.964 1.00 34.53 213 LEU A O 1
ATOM 1468 N N . THR A 1 208 ? 77.287 37.453 59.685 1.00 35.61 214 THR A N 1
ATOM 1469 C CA . THR A 1 208 ? 76.884 38.848 59.807 1.00 34.40 214 THR A CA 1
ATOM 1470 C C . THR A 1 208 ? 77.677 39.721 58.846 1.00 33.59 214 THR A C 1
ATOM 1471 O O . THR A 1 208 ? 78.647 39.282 58.224 1.00 34.20 214 THR A O 1
ATOM 1475 N N . ASP A 1 209 ? 77.233 40.964 58.730 1.00 3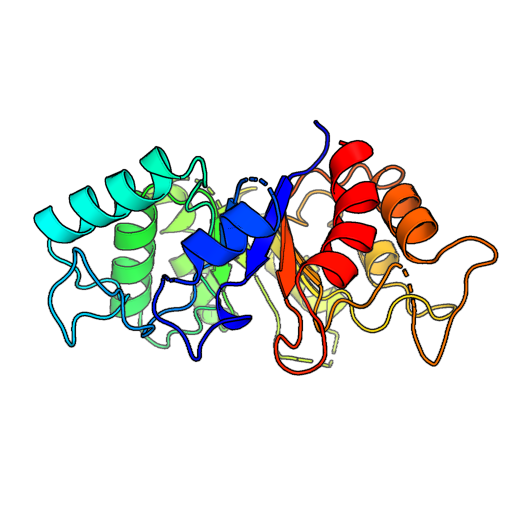6.76 215 ASP A N 1
ATOM 1476 C CA . ASP A 1 209 ? 77.901 41.977 57.926 1.00 36.60 215 ASP A CA 1
ATOM 1477 C C . ASP A 1 209 ? 79.338 42.156 58.424 1.00 32.96 215 ASP A C 1
ATOM 1478 O O . ASP A 1 209 ? 79.560 42.518 59.580 1.00 31.04 215 ASP A O 1
ATOM 1483 N N . LYS A 1 210 ? 80.302 41.876 57.551 1.00 33.35 216 LYS A N 1
ATOM 1484 C CA . LYS A 1 210 ? 81.737 41.967 57.873 1.00 34.38 216 LYS A CA 1
ATOM 1485 C C . LYS A 1 210 ? 82.175 41.104 59.069 1.00 29.80 216 LYS A C 1
ATOM 1486 O O . LYS A 1 210 ? 83.182 41.383 59.712 1.00 29.49 216 LYS A O 1
ATOM 1500 N N . GLU A 1 212 ? 80.941 40.997 61.876 1.00 29.70 218 GLU A N 1
ATOM 1501 C CA . GLU A 1 212 ? 80.835 41.723 63.132 1.00 32.37 218 GLU A CA 1
ATOM 1502 C C . GLU A 1 212 ? 80.144 40.839 64.169 1.00 30.69 218 GLU A C 1
ATOM 1503 O O . GLU A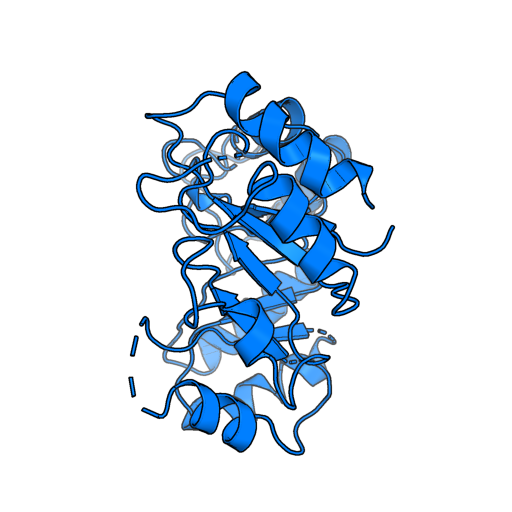 1 212 ? 79.307 40.003 63.834 1.00 27.54 218 GLU A O 1
ATOM 1509 N N . ASP A 1 213 ? 80.502 41.034 65.429 1.00 32.72 219 ASP A N 1
ATOM 1510 C CA . ASP A 1 213 ? 79.905 40.286 66.509 1.00 32.44 219 ASP A CA 1
ATOM 1511 C C . ASP A 1 213 ? 79.900 41.122 67.783 1.00 31.57 219 ASP A C 1
ATOM 1512 O O . ASP A 1 213 ? 80.657 42.079 67.906 1.00 33.70 219 ASP A O 1
ATOM 1517 N N . ALA A 1 214 ? 79.012 40.766 68.707 1.00 29.91 220 ALA A N 1
ATOM 1518 C CA . ALA A 1 214 ? 78.909 41.408 70.013 1.00 30.61 220 ALA A CA 1
ATOM 1519 C C . ALA A 1 214 ? 80.209 41.280 70.806 1.00 31.63 220 ALA A C 1
ATOM 1520 O O . ALA A 1 214 ? 80.497 42.115 71.660 1.00 32.34 220 ALA A O 1
ATOM 1522 N N . THR A 1 215 ? 80.951 40.202 70.549 1.00 31.77 221 THR A N 1
ATOM 1523 C CA . THR A 1 215 ? 82.318 40.037 71.040 1.00 32.70 221 THR A CA 1
ATOM 1524 C C . THR A 1 215 ? 83.258 39.985 69.839 1.00 31.61 221 THR A C 1
ATOM 1525 O O . THR A 1 215 ? 83.015 39.239 68.889 1.00 31.01 221 THR A O 1
ATOM 1529 N N . TRP A 1 216 ? 84.318 40.788 69.874 1.00 30.40 222 TRP A N 1
ATOM 1530 C CA . TRP A 1 216 ? 85.318 40.794 68.806 1.00 30.22 222 TRP A CA 1
ATOM 1531 C C . TRP A 1 216 ? 86.716 40.688 69.401 1.00 31.62 222 TRP A C 1
ATOM 1532 O O . TRP A 1 216 ? 86.926 40.962 70.591 1.00 31.71 222 TRP A O 1
ATOM 1543 N N . GLY A 1 217 ? 87.669 40.284 68.570 1.00 33.02 223 GLY A N 1
ATOM 1544 C CA . GLY A 1 217 ? 89.051 40.132 69.015 1.00 36.95 223 GLY A CA 1
ATOM 1545 C C . GLY A 1 217 ? 90.078 40.466 67.957 1.00 36.95 223 GLY A C 1
ATOM 1546 O O . GLY A 1 217 ? 91.186 39.936 67.983 1.00 40.06 223 GLY A O 1
ATOM 1547 N N . THR A 1 218 ? 89.719 41.357 67.040 1.00 34.89 224 THR A N 1
ATOM 1548 C CA . THR A 1 218 ? 90.615 41.770 65.970 1.00 35.07 224 THR A CA 1
ATOM 1549 C C . THR A 1 218 ? 90.646 43.290 65.877 1.00 34.88 224 THR A C 1
ATOM 1550 O O . THR A 1 218 ? 89.647 43.957 66.138 1.00 34.55 224 THR A O 1
ATOM 1554 N N . GLY A 1 219 ? 91.808 43.828 65.527 1.00 35.20 225 GLY A N 1
ATOM 1555 C CA . GLY A 1 219 ? 91.973 45.255 65.276 1.00 33.99 225 GLY A CA 1
ATOM 1556 C C . GLY A 1 219 ? 91.447 45.683 63.920 1.00 34.10 225 GLY A C 1
ATOM 1557 O O . GLY A 1 219 ? 91.073 46.839 63.734 1.00 37.07 225 GLY A O 1
ATOM 1558 N N . ILE A 1 220 ? 91.433 44.759 62.966 1.00 32.94 226 ILE A N 1
ATOM 1559 C CA . ILE A 1 220 ? 90.898 45.026 61.624 1.00 33.59 226 ILE A CA 1
ATOM 1560 C C . ILE A 1 220 ? 89.508 44.400 61.485 1.00 32.60 226 ILE A C 1
ATOM 1561 O O . ILE A 1 220 ? 89.084 43.655 62.363 1.00 31.07 226 ILE A O 1
ATOM 1566 N N . LEU A 1 221 ? 88.803 44.704 60.395 1.00 34.76 227 LEU A N 1
ATOM 1567 C CA . LEU A 1 221 ? 87.495 44.094 60.127 1.00 35.81 227 LEU A CA 1
ATOM 1568 C C . LEU A 1 221 ? 87.580 42.587 60.349 1.00 35.42 227 LEU A C 1
ATOM 1569 O O . LEU A 1 221 ? 88.470 41.951 59.803 1.00 37.05 227 LEU A O 1
ATOM 1574 N N . PRO A 1 222 ? 86.663 42.011 61.153 1.00 33.40 228 PRO A N 1
ATOM 1575 C CA . PRO A 1 222 ? 86.774 40.589 61.483 1.00 33.12 228 PRO A CA 1
ATOM 1576 C C . PRO A 1 222 ? 86.817 39.655 60.279 1.00 33.12 228 PRO A C 1
ATOM 1577 O O . PRO A 1 222 ? 87.503 38.633 60.319 1.00 33.15 228 PRO A O 1
ATOM 1581 N N . VAL A 1 223 ? 86.066 39.987 59.233 1.00 34.34 229 VAL A N 1
ATOM 1582 C CA . VAL A 1 223 ? 86.060 39.174 58.021 1.00 31.36 229 VAL A CA 1
ATOM 1583 C C . VAL A 1 223 ? 87.420 39.235 57.315 1.00 31.66 229 VAL A C 1
ATOM 1584 O O . VAL A 1 223 ? 87.845 38.250 56.712 1.00 32.07 229 VAL A O 1
ATOM 1588 N N . LYS A 1 224 ? 88.095 40.386 57.385 1.00 31.57 230 LYS A N 1
ATOM 1589 C CA . LYS A 1 224 ? 89.432 40.523 56.801 1.00 34.11 230 LYS A CA 1
ATOM 1590 C C . LYS A 1 224 ? 90.427 39.649 57.562 1.00 33.70 230 LYS A C 1
ATOM 1591 O O . LYS A 1 224 ? 91.241 38.950 56.957 1.00 31.75 230 LYS A O 1
ATOM 1597 N N . ALA A 1 225 ? 90.347 39.688 58.891 1.00 33.75 231 ALA A N 1
ATOM 1598 C CA . ALA A 1 225 ? 91.205 38.870 59.745 1.00 33.55 231 ALA A CA 1
ATOM 1599 C C . ALA A 1 225 ? 90.952 37.386 59.524 1.00 35.17 231 ALA A C 1
ATOM 1600 O O . ALA A 1 225 ? 91.879 36.581 59.572 1.00 37.17 231 ALA A O 1
ATOM 1602 N N . PHE A 1 226 ? 89.693 37.031 59.288 1.00 34.00 232 PHE A N 1
ATOM 1603 C CA . PHE A 1 226 ? 89.305 35.644 59.060 1.00 32.39 232 PHE A CA 1
ATOM 1604 C C . PHE A 1 226 ? 89.921 35.125 57.764 1.00 32.02 232 PHE A C 1
ATOM 1605 O O . PHE A 1 226 ? 90.535 34.059 57.728 1.00 32.25 232 PHE A O 1
ATOM 1613 N N . VAL A 1 227 ? 89.752 35.902 56.706 1.00 32.06 233 VAL A N 1
ATOM 1614 C CA . VAL A 1 227 ? 90.318 35.595 55.400 1.00 33.67 233 VAL A CA 1
ATOM 1615 C C . VAL A 1 227 ? 91.839 35.440 55.466 1.00 34.92 233 VAL A C 1
ATOM 1616 O O . VAL A 1 227 ? 92.397 34.503 54.892 1.00 33.08 233 VAL A O 1
ATOM 1620 N N . ASN A 1 228 ? 92.494 36.364 56.168 1.00 36.62 234 ASN A N 1
ATOM 1621 C CA . ASN A 1 228 ? 93.943 36.309 56.374 1.00 36.78 234 ASN A CA 1
ATOM 1622 C C . ASN A 1 228 ? 94.385 35.011 57.029 1.00 40.23 234 ASN A C 1
ATOM 1623 O O . ASN A 1 228 ? 95.407 34.444 56.638 1.00 39.63 234 ASN A O 1
ATOM 1628 N N . GLU A 1 229 ? 93.617 34.538 58.012 1.00 40.04 235 GLU A N 1
ATOM 1629 C CA . GLU A 1 229 ? 93.941 33.280 58.686 1.00 42.30 235 GLU A CA 1
ATOM 1630 C C . GLU A 1 229 ? 93.768 32.086 57.766 1.00 39.50 235 GLU A C 1
ATOM 1631 O O . GLU A 1 229 ? 94.584 31.170 57.777 1.00 41.92 235 GLU A O 1
ATOM 1637 N N . LEU A 1 230 ? 92.701 32.092 56.981 1.00 37.81 236 LEU A N 1
ATOM 1638 C CA . LEU A 1 230 ? 92.495 31.042 56.004 1.00 38.32 236 LEU A CA 1
ATOM 1639 C C . LEU A 1 230 ? 93.662 30.996 55.020 1.00 39.03 236 LEU A C 1
ATOM 1640 O O . LEU A 1 230 ? 94.129 29.916 54.679 1.00 38.55 236 LEU A O 1
ATOM 1645 N N . LYS A 1 231 ? 94.123 32.162 54.568 1.00 39.67 237 LYS A N 1
ATOM 1646 C CA . LYS A 1 231 ? 95.300 32.244 53.697 1.00 44.02 237 LYS A CA 1
ATOM 1647 C C . LYS A 1 231 ? 96.540 31.672 54.378 1.00 42.77 237 LYS A C 1
ATOM 1648 O O . LYS A 1 231 ? 97.280 30.896 53.776 1.00 40.34 237 LYS A O 1
ATOM 1654 N N . ARG A 1 232 ? 96.743 32.058 55.635 1.00 41.90 238 ARG A N 1
ATOM 1655 C CA A ARG A 1 232 ? 97.912 31.619 56.397 0.50 42.49 238 ARG A CA 1
ATOM 1656 C CA B ARG A 1 232 ? 97.900 31.624 56.417 0.50 43.29 238 ARG A CA 1
ATOM 1657 C C . ARG A 1 232 ? 97.908 30.104 56.607 1.00 42.71 238 ARG A C 1
ATOM 1658 O O . ARG A 1 232 ? 98.951 29.469 56.541 1.00 43.01 238 ARG A O 1
ATOM 1673 N N . GLN A 1 233 ? 96.736 29.525 56.836 1.00 44.25 239 GLN A N 1
ATOM 1674 C CA . GLN A 1 233 ? 96.617 28.071 56.991 1.00 49.23 239 GLN A CA 1
ATOM 1675 C C . GLN A 1 233 ? 96.459 27.334 55.660 1.00 44.44 239 GLN A C 1
ATOM 1676 O O . GLN A 1 233 ? 96.311 26.116 55.643 1.00 42.65 239 GLN A O 1
ATOM 1682 N N . HIS A 1 234 ? 96.507 28.073 54.553 1.00 41.71 240 HIS A N 1
ATOM 1683 C CA . HIS A 1 234 ? 96.373 27.506 53.215 1.00 44.39 240 HIS A CA 1
ATOM 1684 C C . HIS A 1 234 ? 95.123 26.632 53.107 1.00 42.72 240 HIS A C 1
ATOM 1685 O O . HIS A 1 234 ? 95.158 25.535 52.552 1.00 43.47 240 HIS A O 1
ATOM 1692 N N . PHE A 1 235 ? 94.018 27.126 53.649 1.00 39.92 241 PHE A N 1
ATOM 1693 C CA . PHE A 1 235 ? 92.752 26.436 53.532 1.00 39.03 241 PHE A CA 1
ATOM 1694 C C . PHE A 1 235 ? 92.346 26.474 52.072 1.00 37.47 241 PHE A C 1
ATOM 1695 O O . PHE A 1 235 ? 92.345 27.53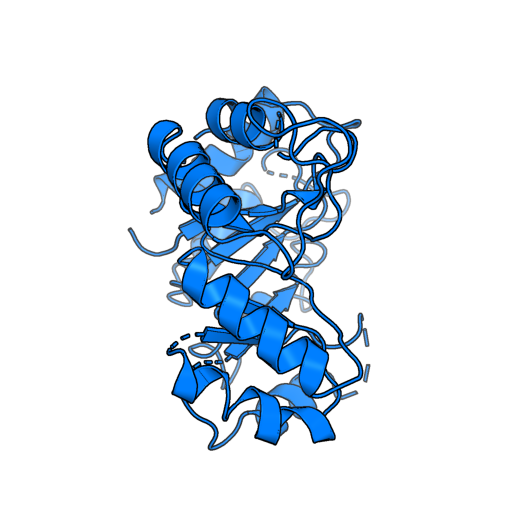5 51.459 1.00 38.55 241 PHE A O 1
ATOM 1703 N N . ASN A 1 236 ? 92.038 25.313 51.510 1.00 38.11 242 ASN A N 1
ATOM 1704 C CA . ASN A 1 236 ? 91.575 25.236 50.128 1.00 42.91 242 ASN A CA 1
ATOM 1705 C C . ASN A 1 236 ? 90.319 24.377 49.969 1.00 41.02 242 ASN A C 1
ATOM 1706 O O . ASN A 1 236 ? 90.057 23.844 48.905 1.00 41.06 242 ASN A O 1
ATOM 1711 N N . GLY A 1 237 ? 89.536 24.268 51.035 1.00 40.51 243 GLY A N 1
ATOM 1712 C CA . GLY A 1 237 ? 88.292 23.524 50.997 1.00 38.05 243 GLY A CA 1
ATOM 1713 C C . GLY A 1 237 ? 87.121 24.436 50.709 1.00 36.24 243 GLY A C 1
ATOM 1714 O O . GLY A 1 237 ? 87.262 25.454 50.039 1.00 35.95 243 GLY A O 1
ATOM 1715 N N . LEU A 1 238 ? 85.962 24.069 51.242 1.00 37.23 244 LEU A N 1
ATOM 1716 C CA . LEU A 1 238 ? 84.727 24.799 51.010 1.00 34.43 244 LEU A CA 1
ATOM 1717 C C . LEU A 1 238 ? 84.339 25.587 52.255 1.00 33.82 244 LEU A C 1
ATOM 1718 O O . LEU A 1 238 ? 84.215 25.020 53.336 1.00 33.37 244 LEU A O 1
ATOM 1723 N N . ILE A 1 239 ? 84.158 26.896 52.097 1.00 37.48 245 ILE A N 1
ATOM 1724 C CA . ILE A 1 239 ? 83.537 27.722 53.127 1.00 37.44 245 ILE A CA 1
ATOM 1725 C C . ILE A 1 239 ? 82.046 27.722 52.836 1.00 37.64 245 ILE A C 1
ATOM 1726 O O . ILE A 1 239 ? 81.592 28.299 51.845 1.00 38.14 245 ILE A O 1
ATOM 1731 N N . SER A 1 240 ? 81.292 27.070 53.707 1.00 34.69 246 SER A N 1
ATOM 1732 C CA . SER A 1 240 ? 79.870 26.900 53.516 1.00 33.69 246 SER A CA 1
ATOM 1733 C C . SER A 1 240 ? 79.129 27.805 54.497 1.00 34.86 246 SER A C 1
ATOM 1734 O O . SER A 1 240 ? 79.130 27.557 55.711 1.00 34.52 246 SER A O 1
ATOM 1737 N N . ILE A 1 241 ? 78.505 28.855 53.973 1.00 33.35 247 ILE A N 1
ATOM 1738 C CA . ILE A 1 241 ? 77.918 29.880 54.820 1.00 35.28 247 ILE A CA 1
ATOM 1739 C C . ILE A 1 241 ? 76.414 29.696 55.042 1.00 33.78 247 ILE A C 1
ATOM 1740 O O . ILE A 1 241 ? 75.670 29.259 54.158 1.00 33.87 247 ILE A O 1
ATOM 1745 N N . GLU A 1 242 ? 75.987 30.032 56.250 1.00 31.98 248 GLU A N 1
ATOM 1746 C CA . GLU A 1 242 ? 74.583 30.079 56.605 1.00 31.21 248 GLU A CA 1
ATOM 1747 C C . GLU A 1 242 ? 74.359 31.444 57.235 1.00 29.86 248 GLU A C 1
ATOM 1748 O O . GLU A 1 242 ? 75.260 31.989 57.886 1.00 28.34 248 GLU A O 1
ATOM 1754 N N . TYR A 1 243 ? 73.178 32.010 57.029 1.00 29.02 249 TYR A N 1
ATOM 1755 C CA . TYR A 1 243 ? 72.781 33.194 57.772 1.00 30.17 249 TYR A CA 1
ATOM 1756 C C . TYR A 1 243 ? 71.288 33.202 58.039 1.00 31.36 249 TYR A C 1
ATOM 1757 O O . TYR A 1 243 ? 70.535 32.440 57.437 1.00 33.20 249 TYR A O 1
ATOM 1766 N N . ASP A 1 244 ? 70.875 34.057 58.965 1.00 33.34 250 ASP A N 1
ATOM 1767 C CA . ASP A 1 244 ? 69.468 34.226 59.280 1.00 36.79 250 ASP A CA 1
ATOM 1768 C C . ASP A 1 244 ? 68.852 35.149 58.240 1.00 38.10 250 ASP A C 1
ATOM 1769 O O . ASP A 1 244 ? 69.066 36.361 58.284 1.00 40.45 250 ASP A O 1
ATOM 1774 N N . ASP A 1 245 ? 68.079 34.583 57.314 1.00 40.30 251 ASP A N 1
ATOM 1775 C CA . ASP A 1 245 ? 67.544 35.364 56.194 1.00 44.16 251 ASP A CA 1
ATOM 1776 C C . ASP A 1 245 ? 66.370 36.244 56.592 1.00 42.74 251 ASP A C 1
ATOM 1777 O O . ASP A 1 245 ? 65.881 37.012 55.775 1.00 49.08 251 ASP A O 1
ATOM 1782 N N . PHE A 1 246 ? 65.917 36.130 57.836 1.00 42.12 252 PHE A N 1
ATOM 1783 C CA . PHE A 1 246 ? 64.902 37.036 58.352 1.00 45.01 252 PHE A CA 1
ATOM 1784 C C . PHE A 1 246 ? 65.525 38.261 59.029 1.00 43.60 252 PHE A C 1
ATOM 1785 O O . PHE A 1 246 ? 64.886 39.311 59.118 1.00 45.09 252 PHE A O 1
ATOM 1793 N N . LYS A 1 247 ? 66.766 38.128 59.494 1.00 41.07 253 LYS A N 1
ATOM 1794 C CA . LYS A 1 247 ? 67.464 39.223 60.163 1.00 41.53 253 LYS A CA 1
ATOM 1795 C C . LYS A 1 247 ? 68.453 39.955 59.253 1.00 42.70 253 LYS A C 1
ATOM 1796 O O . LYS A 1 247 ? 68.827 41.086 59.544 1.00 47.93 253 LYS A O 1
ATOM 1802 N N . SER A 1 248 ? 68.880 39.318 58.165 1.00 48.75 254 SER A N 1
ATOM 1803 C CA . SER A 1 248 ? 69.777 39.947 57.192 1.00 48.90 254 SER A CA 1
ATOM 1804 C C . SER A 1 248 ? 69.194 39.919 55.789 1.00 45.67 254 SER A C 1
ATOM 1805 O O . SER A 1 248 ? 68.270 39.164 55.502 1.00 51.27 254 SER A O 1
ATOM 1808 N N . ASP A 1 249 ? 69.744 40.764 54.925 1.00 42.20 255 ASP A N 1
ATOM 1809 C CA . ASP A 1 249 ? 69.329 40.844 53.525 1.00 40.85 255 ASP A CA 1
ATOM 1810 C C . ASP A 1 249 ? 70.527 40.576 52.608 1.00 38.67 255 ASP A C 1
ATOM 1811 O O . ASP A 1 249 ? 71.676 40.507 53.062 1.00 35.21 255 ASP A O 1
ATOM 1816 N N . ILE A 1 250 ? 70.248 40.420 51.320 1.00 37.32 256 ILE A N 1
ATOM 1817 C CA . ILE A 1 250 ? 71.273 40.062 50.334 1.00 38.35 256 ILE A CA 1
ATOM 1818 C C . ILE A 1 250 ? 72.421 41.077 50.258 1.00 38.73 256 ILE A C 1
ATOM 1819 O O . ILE A 1 250 ? 73.591 40.690 50.191 1.00 38.82 256 ILE A O 1
ATOM 1824 N N . GLN A 1 251 ? 72.091 42.365 50.289 1.00 40.84 257 GLN A N 1
ATOM 1825 C CA . GLN A 1 251 ? 73.107 43.421 50.303 1.00 42.85 257 GLN A CA 1
ATOM 1826 C C . GLN A 1 251 ? 74.067 43.322 51.486 1.00 42.51 257 GLN A C 1
ATOM 1827 O O . GLN A 1 251 ? 75.278 43.479 51.315 1.00 43.85 257 GLN A O 1
ATOM 1833 N N . GLU A 1 252 ? 73.535 43.056 52.676 1.00 39.64 258 GLU A N 1
ATOM 1834 C CA . GLU A 1 252 ? 74.368 42.957 53.870 1.00 41.58 258 GLU A CA 1
ATOM 1835 C C . GLU A 1 252 ? 75.344 41.795 53.776 1.00 37.18 258 GLU A C 1
ATOM 1836 O O . GLU A 1 252 ? 76.525 41.941 54.095 1.00 33.98 258 GLU A O 1
ATOM 1842 N N . ILE A 1 253 ? 74.849 40.643 53.333 1.00 36.04 259 ILE A N 1
ATOM 1843 C CA . ILE A 1 253 ? 75.681 39.451 53.225 1.00 35.46 259 ILE A CA 1
ATOM 1844 C C . ILE A 1 253 ? 76.707 39.625 52.093 1.00 33.55 259 ILE A C 1
ATOM 1845 O O . ILE A 1 253 ? 77.854 39.195 52.224 1.00 33.16 259 ILE A O 1
ATOM 1850 N N . ARG A 1 254 ? 76.314 40.290 51.009 1.00 32.36 260 ARG A N 1
ATOM 1851 C CA . ARG A 1 254 ? 77.252 40.561 49.913 1.00 33.27 260 ARG A CA 1
ATOM 1852 C C . ARG A 1 254 ? 78.478 41.357 50.360 1.00 35.05 260 ARG A C 1
ATOM 1853 O O . ARG A 1 254 ? 79.556 41.185 49.790 1.00 35.51 260 ARG A O 1
ATOM 1861 N N . ASN A 1 255 ? 78.332 42.188 51.394 1.00 35.38 261 ASN A N 1
ATOM 1862 C CA . ASN A 1 255 ? 79.493 42.852 52.015 1.00 35.16 261 ASN A CA 1
ATOM 1863 C C . ASN A 1 255 ? 80.534 41.887 52.570 1.00 36.70 261 ASN A C 1
ATOM 1864 O O . ASN A 1 255 ? 81.734 42.122 52.430 1.00 37.56 261 ASN A O 1
ATOM 1869 N N . SER A 1 25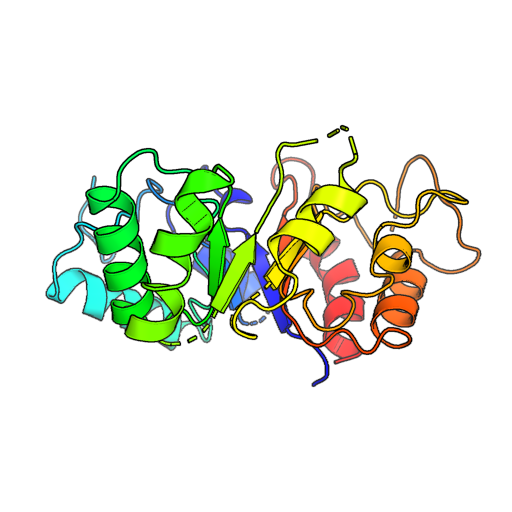6 ? 80.079 40.820 53.222 1.00 35.55 262 SER A N 1
ATOM 1870 C CA . SER A 1 256 ? 80.992 39.804 53.737 1.00 37.41 262 SER A CA 1
ATOM 1871 C C . SER A 1 256 ? 81.503 38.897 52.622 1.00 36.07 262 SER A C 1
ATOM 1872 O O . SER A 1 256 ? 82.690 38.583 52.571 1.00 35.42 262 SER A O 1
ATOM 1875 N N . LEU A 1 257 ? 80.611 38.485 51.726 1.00 37.81 263 LEU A N 1
ATOM 1876 C CA . LEU A 1 257 ? 81.000 37.621 50.605 1.00 36.99 263 LEU A CA 1
ATOM 1877 C C . LEU A 1 257 ? 82.100 38.255 49.762 1.00 36.03 263 LEU A C 1
ATOM 1878 O O . LEU A 1 257 ? 82.951 37.556 49.219 1.00 40.81 263 LEU A O 1
ATOM 1883 N N . GLU A 1 258 ? 82.085 39.582 49.680 1.00 37.58 264 GLU A N 1
ATOM 1884 C CA . GLU A 1 258 ? 83.114 40.352 48.976 1.00 41.60 264 GLU A CA 1
ATOM 1885 C C . GLU A 1 258 ? 84.532 39.938 49.388 1.00 40.76 264 GLU A C 1
ATOM 1886 O O . GLU A 1 258 ? 85.369 39.644 48.539 1.00 41.46 264 GLU A O 1
ATOM 1892 N N . PHE A 1 259 ? 84.789 39.896 50.689 1.00 39.24 265 PHE A N 1
ATOM 1893 C CA . PHE A 1 259 ? 86.121 39.555 51.194 1.00 39.35 265 PHE A CA 1
ATOM 1894 C C . PHE A 1 259 ? 86.395 38.051 51.161 1.00 39.48 265 PHE A C 1
ATOM 1895 O O . PHE A 1 259 ? 87.528 37.623 50.945 1.00 36.82 265 PHE A O 1
ATOM 1903 N N . LEU A 1 260 ? 85.354 37.255 51.383 1.00 39.52 266 LEU A N 1
ATOM 1904 C CA . LEU A 1 260 ? 85.483 35.805 51.356 1.00 39.54 266 LEU A CA 1
ATOM 1905 C C . LEU A 1 260 ? 85.800 35.288 49.958 1.00 41.16 266 LEU A C 1
ATOM 1906 O O . LEU A 1 260 ? 86.472 34.271 49.816 1.00 43.07 266 LEU A O 1
ATOM 1911 N N . GLN A 1 261 ? 85.319 35.993 48.937 1.00 46.88 267 GLN A N 1
ATOM 1912 C CA . GLN A 1 261 ? 85.498 35.579 47.544 1.00 49.26 267 GLN A CA 1
ATOM 1913 C C . GLN A 1 261 ? 86.660 36.263 46.843 1.00 54.79 267 GLN A C 1
ATOM 1914 O O . GLN A 1 261 ? 87.435 35.595 46.173 1.00 57.42 267 GLN A O 1
ATOM 1920 N N . LYS A 1 262 ? 86.772 37.585 46.981 1.00 69.10 268 LYS A N 1
ATOM 1921 C CA . LYS A 1 262 ? 87.777 38.358 46.230 1.00 77.55 268 LYS A CA 1
ATOM 1922 C C . LYS A 1 262 ? 89.213 38.075 46.660 1.00 84.11 268 LYS A C 1
ATOM 1923 O O . LYS A 1 262 ? 90.144 38.361 45.908 1.00 93.66 268 LYS A O 1
ATOM 1929 N N . CYS A 1 263 ? 89.400 37.525 47.857 1.00 87.53 269 CYS A N 1
ATOM 1930 C CA . CYS A 1 263 ? 90.709 37.004 48.237 1.00 101.54 269 CYS A CA 1
ATOM 1931 C C . CYS A 1 263 ? 91.082 35.835 47.321 1.00 112.04 269 CYS A C 1
ATOM 1932 O O . CYS A 1 263 ? 92.224 35.727 46.866 1.00 131.83 269 CYS A O 1
ATOM 1935 N N . SER A 1 264 ? 90.105 34.973 47.053 1.00 103.75 270 SER A N 1
ATOM 1936 C CA . SER A 1 264 ? 90.280 33.855 46.136 1.00 101.38 270 SER A CA 1
ATOM 1937 C C . SER A 1 264 ? 89.777 34.222 44.741 1.00 99.21 270 SER A C 1
ATOM 1938 O O . SER A 1 264 ? 90.431 34.960 44.003 1.00 87.28 270 SER A O 1
#